Protein AF-A0A0Q5UFN7-F1 (afdb_monomer_lite)

pLDDT: mean 74.53, std 18.3, range [30.44, 95.44]

Foldseek 3Di:
DVPVVVVVVVVVVVVVVVVVVVVVVVVVVVVVVVVPPVPQDALVVDVVPFDWDFAAQELDPFTWTWGDDPNDIWIADRPPSHTFAEDDDAADDDDDPDWAWEAQPLPSSHIWTKDWHWDDDPFWIWIKIFIWGADPVRSYIDGQDMDTQWIWTQDPNDTDTPFHKDKVSVPDHGHYYHQKIWIAGWDAPDDPVPPPSRIDGDGTDWMWGQDPVVRHTDTDDPPPVPDD

Radius of gyration: 24.44 Å; chains: 1; bounding box: 74×70×46 Å

Sequence (228 aa):
MKTLQKIIFILSIISFISCKKESDKKNVIEKERENIKSTKLLFKDYIKSFKPERLNLNADNIPEYIFCDMGHYVFFDGKTKTQIEYEYIVSKAGASGDLKVIDVNCNDNQKEFIVESAAGGTLGNYHNMDIMRYNSKTQKISSIFSCGISSFDWIEDKEKLDFVNYIDILYKSDNECVDTIKIYEGKFIGKIESYSLNIKQKKLIEKYYFNKQTGDFEKMSANSDLVQ

Structure (mmCIF, N/CA/C/O backbone):
data_AF-A0A0Q5UFN7-F1
#
_entry.id   AF-A0A0Q5UFN7-F1
#
loop_
_atom_site.group_PDB
_atom_site.id
_atom_site.type_symbol
_atom_site.label_atom_id
_atom_site.label_alt_id
_atom_site.label_comp_id
_atom_site.label_asym_id
_atom_site.label_entity_id
_atom_site.label_seq_id
_atom_site.pdbx_PDB_ins_code
_atom_site.Cartn_x
_atom_site.Cartn_y
_atom_site.Cartn_z
_atom_site.occupancy
_atom_site.B_iso_or_equiv
_atom_site.auth_seq_id
_atom_site.auth_comp_id
_atom_site.auth_asym_id
_atom_site.auth_atom_id
_atom_site.pdbx_PDB_model_num
ATOM 1 N N . MET A 1 1 ? 57.534 36.689 21.514 1.00 51.06 1 MET A N 1
ATOM 2 C CA . MET A 1 1 ? 56.578 35.685 22.051 1.00 51.06 1 MET A CA 1
ATOM 3 C C . MET A 1 1 ? 55.238 36.245 22.552 1.00 51.06 1 MET A C 1
ATOM 5 O O . MET A 1 1 ? 54.268 35.506 22.504 1.00 51.06 1 MET A O 1
ATOM 9 N N . LYS A 1 2 ? 55.117 37.513 22.989 1.00 56.19 2 LYS A N 1
ATOM 10 C CA . LYS A 1 2 ? 53.877 38.030 23.621 1.00 56.19 2 LYS A CA 1
ATOM 11 C C . LYS A 1 2 ? 52.697 38.315 22.667 1.00 56.19 2 LYS A C 1
ATOM 13 O O . LYS A 1 2 ? 51.556 38.325 23.113 1.00 56.19 2 LYS A O 1
ATOM 18 N N . THR A 1 3 ? 52.945 38.545 21.376 1.00 55.88 3 THR A N 1
ATOM 19 C CA . THR A 1 3 ? 51.902 38.941 20.404 1.00 55.88 3 THR A CA 1
ATOM 20 C C . THR A 1 3 ? 51.160 37.740 19.811 1.00 55.88 3 THR A C 1
ATOM 22 O O . THR A 1 3 ? 49.938 37.759 19.722 1.00 55.88 3 THR A O 1
ATOM 25 N N . LEU A 1 4 ? 51.880 36.657 19.493 1.00 47.50 4 LEU A N 1
ATOM 26 C CA . LEU A 1 4 ? 51.305 35.440 18.907 1.00 47.50 4 LEU A CA 1
ATOM 27 C C . LEU A 1 4 ? 50.387 34.698 19.898 1.00 47.50 4 LEU A C 1
ATOM 29 O O . LEU A 1 4 ? 49.298 34.274 19.529 1.00 47.50 4 LEU A O 1
ATOM 33 N N . GLN A 1 5 ? 50.772 34.629 21.179 1.00 54.19 5 GLN A N 1
ATOM 34 C CA . GLN A 1 5 ? 49.937 34.042 22.239 1.00 54.19 5 GLN A CA 1
ATOM 35 C C . GLN A 1 5 ? 48.626 34.814 22.461 1.00 54.19 5 GLN A C 1
ATOM 37 O O . GLN A 1 5 ? 47.595 34.196 22.705 1.00 54.19 5 GLN A O 1
ATOM 42 N N . LYS A 1 6 ? 48.637 36.149 22.327 1.00 56.75 6 LYS A N 1
ATOM 43 C CA . LYS A 1 6 ? 47.416 36.967 22.430 1.00 56.75 6 LYS A CA 1
ATOM 44 C C . LYS A 1 6 ? 46.459 36.726 21.262 1.00 56.75 6 LYS A C 1
ATOM 46 O O . LYS A 1 6 ? 45.256 36.660 21.483 1.00 56.75 6 LYS A O 1
ATOM 51 N N . ILE A 1 7 ? 46.980 36.552 20.046 1.00 62.47 7 ILE A N 1
ATOM 52 C CA . ILE A 1 7 ? 46.162 36.261 18.857 1.00 62.47 7 ILE A CA 1
ATOM 53 C C . ILE A 1 7 ? 45.514 34.875 18.973 1.00 62.47 7 ILE A C 1
ATOM 55 O O . ILE A 1 7 ? 44.315 34.745 18.742 1.00 62.47 7 ILE A O 1
ATOM 59 N N . ILE A 1 8 ? 46.274 33.863 19.408 1.00 62.72 8 ILE A N 1
ATOM 60 C CA . ILE A 1 8 ? 45.748 32.506 19.629 1.00 62.72 8 ILE A CA 1
ATOM 61 C C . ILE A 1 8 ? 44.647 32.515 20.699 1.00 62.72 8 ILE A C 1
ATOM 63 O O . ILE A 1 8 ? 43.617 31.877 20.509 1.00 62.72 8 ILE A O 1
ATOM 67 N N . PHE A 1 9 ? 44.822 33.283 21.780 1.00 57.44 9 PHE A N 1
ATOM 68 C CA . PHE A 1 9 ? 43.829 33.400 22.852 1.00 57.44 9 PHE A CA 1
ATOM 69 C C . PHE A 1 9 ? 42.532 34.098 22.405 1.00 57.44 9 PHE A C 1
ATOM 71 O O . PHE A 1 9 ? 41.439 33.708 22.806 1.00 57.44 9 PHE A O 1
ATOM 78 N N . ILE A 1 10 ? 42.626 35.112 21.540 1.00 65.19 10 ILE A N 1
ATOM 79 C CA . ILE A 1 10 ? 41.442 35.782 20.979 1.00 65.19 10 ILE A CA 1
ATOM 80 C C . ILE A 1 10 ? 40.699 34.844 20.016 1.00 65.19 10 ILE A C 1
ATOM 82 O O . ILE A 1 10 ? 39.474 34.754 20.074 1.00 65.19 10 ILE A O 1
ATOM 86 N N . LEU A 1 11 ? 41.423 34.100 19.173 1.00 48.62 11 LEU A N 1
ATOM 87 C CA . LEU A 1 11 ? 40.823 33.139 18.243 1.00 48.62 11 LEU A CA 1
ATOM 88 C C . LEU A 1 11 ? 40.129 31.977 18.968 1.00 48.62 11 LEU A C 1
ATOM 90 O O . LEU A 1 11 ? 39.049 31.566 18.546 1.00 48.62 11 LEU A O 1
ATOM 94 N N . SER A 1 12 ? 40.686 31.486 20.079 1.00 50.09 12 SER A N 1
ATOM 95 C CA . SER A 1 12 ? 40.041 30.438 20.877 1.00 50.09 12 SER A CA 1
ATOM 96 C C . SER A 1 12 ? 38.787 30.934 21.602 1.00 50.09 12 SER A C 1
ATOM 98 O O . SER A 1 12 ? 37.808 30.195 21.660 1.00 50.09 12 SER A O 1
ATOM 100 N N . ILE A 1 13 ? 38.748 32.194 22.057 1.00 61.66 13 ILE A N 1
ATOM 101 C CA . ILE A 1 13 ? 37.524 32.811 22.600 1.00 61.66 13 ILE A CA 1
ATOM 102 C C . ILE A 1 13 ? 36.449 32.956 21.515 1.00 61.66 13 ILE A C 1
ATOM 104 O O . ILE A 1 13 ? 35.293 32.612 21.754 1.00 61.66 13 ILE A O 1
ATOM 108 N N . ILE A 1 14 ? 36.811 33.420 20.313 1.00 58.75 14 ILE A N 1
ATOM 109 C CA . ILE A 1 14 ? 35.866 33.547 19.190 1.00 58.75 14 ILE A CA 1
ATOM 110 C C . ILE A 1 14 ? 35.320 32.168 18.789 1.00 58.75 14 ILE A C 1
ATOM 112 O O . ILE A 1 14 ? 34.113 32.020 18.605 1.00 58.75 14 ILE A O 1
ATOM 116 N N . SER A 1 15 ? 36.181 31.147 18.727 1.00 46.56 15 SER A N 1
ATOM 117 C CA . SER A 1 15 ? 35.783 29.760 18.458 1.00 46.56 15 SER A CA 1
ATOM 118 C C . SER A 1 15 ? 34.822 29.217 19.527 1.00 46.56 15 SER A C 1
ATOM 120 O O . SER A 1 15 ? 33.796 28.632 19.181 1.00 46.56 15 SER A O 1
ATOM 122 N N . PHE A 1 16 ? 35.073 29.502 20.811 1.00 47.22 16 PHE A N 1
ATOM 123 C CA . PHE A 1 16 ? 34.181 29.120 21.912 1.00 47.22 16 PHE A CA 1
ATOM 124 C C . PHE A 1 16 ? 32.821 29.832 21.861 1.00 47.22 16 PHE A C 1
ATOM 126 O O . PHE A 1 16 ? 31.788 29.204 22.093 1.00 47.22 16 PHE A O 1
ATOM 133 N N . ILE A 1 17 ? 32.795 31.130 21.536 1.00 53.38 17 ILE A N 1
ATOM 134 C CA . ILE A 1 17 ? 31.548 31.904 21.403 1.00 53.38 17 ILE A CA 1
ATOM 135 C C . ILE A 1 17 ? 30.730 31.407 20.203 1.00 53.38 17 ILE A C 1
ATOM 137 O O . ILE A 1 17 ? 29.508 31.288 20.312 1.00 53.38 17 ILE A O 1
ATOM 141 N N . SER A 1 18 ? 31.384 31.078 19.083 1.00 46.22 18 SER A N 1
ATOM 142 C CA . SER A 1 18 ? 30.721 30.481 17.917 1.00 46.22 18 SER A CA 1
ATOM 143 C C . SER A 1 18 ? 30.170 29.086 18.219 1.00 46.22 18 SER A C 1
ATOM 145 O O . SER A 1 18 ? 29.001 28.848 17.929 1.00 46.22 18 SER A O 1
ATOM 147 N N . CYS A 1 19 ? 30.930 28.212 18.893 1.00 45.84 19 CYS A N 1
ATOM 148 C CA . CYS A 1 19 ? 30.438 26.893 19.313 1.00 45.84 19 CYS A CA 1
ATOM 149 C C . CYS A 1 19 ? 29.247 26.993 20.274 1.00 45.84 19 CYS A C 1
ATOM 151 O O . CYS A 1 19 ? 28.295 26.231 20.143 1.00 45.84 19 CYS A O 1
ATOM 153 N N . LYS A 1 20 ? 29.258 27.950 21.213 1.00 50.84 20 LYS A N 1
ATOM 154 C CA . LYS A 1 20 ? 28.135 28.160 22.139 1.00 50.84 20 LYS A CA 1
ATOM 155 C C . LYS A 1 20 ? 26.884 28.675 21.419 1.00 50.84 20 LYS A C 1
ATOM 157 O O . LYS A 1 20 ? 25.793 28.174 21.655 1.00 50.84 20 LYS A O 1
ATOM 162 N N . LYS A 1 21 ? 27.032 29.614 20.473 1.00 50.72 21 LYS A N 1
ATOM 163 C CA . LYS A 1 21 ? 25.919 30.049 19.606 1.00 50.72 21 LYS A CA 1
ATOM 164 C C . LYS A 1 21 ? 25.357 28.906 18.760 1.00 50.72 21 LYS A C 1
ATOM 166 O O . LYS A 1 21 ? 24.157 28.886 18.499 1.00 50.72 21 LYS A O 1
ATOM 171 N N . GLU A 1 22 ? 26.207 27.984 18.319 1.00 49.59 22 GLU A N 1
ATOM 172 C CA . GLU A 1 22 ? 25.809 26.828 17.519 1.00 49.59 22 GLU A CA 1
ATOM 173 C C . GLU A 1 22 ? 25.115 25.755 18.374 1.00 49.59 22 GLU A C 1
ATOM 175 O O . GLU A 1 22 ? 24.068 25.253 17.968 1.00 49.59 22 GLU A O 1
ATOM 180 N N . SER A 1 23 ? 25.592 25.491 19.599 1.00 47.22 23 SER A N 1
ATOM 181 C CA . SER A 1 23 ? 24.908 24.602 20.551 1.00 47.22 23 SER A CA 1
ATOM 182 C C . SER A 1 23 ? 23.573 25.169 21.028 1.00 47.22 23 SER A C 1
ATOM 184 O O . SER A 1 23 ? 22.597 24.433 21.128 1.00 47.22 23 SER A O 1
ATOM 186 N N . ASP A 1 24 ? 23.500 26.478 21.278 1.00 50.03 24 ASP A N 1
ATOM 187 C CA . ASP A 1 24 ? 22.268 27.143 21.706 1.00 50.03 24 ASP A CA 1
ATOM 188 C C . ASP A 1 24 ? 21.237 27.167 20.567 1.00 50.03 24 ASP A C 1
ATOM 190 O O . ASP A 1 24 ? 20.059 26.906 20.803 1.00 50.03 24 ASP A O 1
ATOM 194 N N . LYS A 1 25 ? 21.669 27.363 19.310 1.00 46.59 25 LYS A N 1
ATOM 195 C CA . LYS A 1 25 ? 20.804 27.175 18.132 1.00 46.59 25 LYS A CA 1
ATOM 196 C C . LYS A 1 25 ? 20.329 25.732 17.990 1.00 46.59 25 LYS A C 1
ATOM 198 O O . LYS A 1 25 ? 19.156 25.524 17.704 1.00 46.59 25 LYS A O 1
ATOM 203 N N . LYS A 1 26 ? 21.202 24.743 18.199 1.00 49.16 26 LYS A N 1
ATOM 204 C CA . LYS A 1 26 ? 20.842 23.321 18.101 1.00 49.16 26 LYS A CA 1
ATOM 205 C C . LYS A 1 26 ? 19.827 22.921 19.178 1.00 49.16 26 LYS A C 1
ATOM 207 O O . LYS A 1 26 ? 18.830 22.294 18.847 1.00 49.16 26 LYS A O 1
ATOM 212 N N . ASN A 1 27 ? 20.003 23.402 20.410 1.00 47.41 27 ASN A N 1
ATOM 213 C CA . ASN A 1 27 ? 19.062 23.206 21.518 1.00 47.41 27 ASN A CA 1
ATOM 214 C C . ASN A 1 27 ? 17.725 23.937 21.315 1.00 47.41 27 ASN A C 1
ATOM 216 O O . ASN A 1 27 ? 16.691 23.434 21.744 1.00 47.41 27 ASN A O 1
ATOM 220 N N . VAL A 1 28 ? 17.718 25.114 20.675 1.00 48.03 28 VAL A N 1
ATOM 221 C CA . VAL A 1 28 ? 16.476 25.818 20.305 1.00 48.03 28 VAL A CA 1
ATOM 222 C C . VAL A 1 28 ? 15.750 25.084 19.181 1.00 48.03 28 VAL A C 1
ATOM 224 O O . VAL A 1 28 ? 14.546 24.909 19.283 1.00 48.03 28 VAL A O 1
ATOM 227 N N . ILE A 1 29 ? 16.462 24.573 18.172 1.00 49.66 29 ILE A N 1
ATOM 228 C CA . ILE A 1 29 ? 15.873 23.774 17.086 1.00 49.66 29 ILE A CA 1
ATOM 229 C C . ILE A 1 29 ? 15.360 22.422 17.609 1.00 49.66 29 ILE A C 1
ATOM 231 O O . ILE A 1 29 ? 14.305 21.966 17.179 1.00 49.66 29 ILE A O 1
ATOM 235 N N . GLU A 1 30 ? 16.056 21.782 18.553 1.00 46.50 30 GLU A N 1
ATOM 236 C CA . GLU A 1 30 ? 15.578 20.560 19.218 1.00 46.50 30 GLU A CA 1
ATOM 237 C C . GLU A 1 30 ? 14.364 20.841 20.116 1.00 46.50 30 GLU A C 1
ATOM 239 O O . GLU A 1 30 ? 13.389 20.099 20.047 1.00 46.50 30 GLU A O 1
ATOM 244 N N . LYS A 1 31 ? 14.338 21.963 20.852 1.00 43.81 31 LYS A N 1
ATOM 245 C CA . LYS A 1 31 ? 13.143 22.406 21.596 1.00 43.81 31 LYS A CA 1
ATOM 246 C C . LYS A 1 31 ? 11.979 22.820 20.700 1.00 43.81 31 LYS A C 1
ATOM 248 O O . LYS A 1 31 ? 10.833 22.582 21.063 1.00 43.81 31 LYS A O 1
ATOM 253 N N . GLU A 1 32 ? 12.232 23.437 19.548 1.00 40.47 32 GLU A N 1
ATOM 254 C CA . GLU A 1 32 ? 11.202 23.749 18.551 1.00 40.47 32 GLU A CA 1
ATOM 255 C C . GLU A 1 32 ? 10.675 22.467 17.897 1.00 40.47 32 GLU A C 1
ATOM 257 O O . GLU A 1 32 ? 9.468 22.346 17.708 1.00 40.47 32 GLU A O 1
ATOM 262 N N . ARG A 1 33 ? 11.527 21.459 17.659 1.00 43.34 33 ARG A N 1
ATOM 263 C CA . ARG A 1 33 ? 11.098 20.117 17.224 1.00 43.34 33 ARG A CA 1
ATOM 264 C C . ARG A 1 33 ? 10.302 19.372 18.300 1.00 43.34 33 ARG A C 1
ATOM 266 O O . ARG A 1 33 ? 9.338 18.699 17.953 1.00 43.34 33 ARG A O 1
ATOM 273 N N . GLU A 1 34 ? 10.629 19.531 19.584 1.00 38.84 34 GLU A N 1
ATOM 274 C CA . GLU A 1 34 ? 9.815 19.009 20.697 1.00 38.84 34 GLU A CA 1
ATOM 275 C C . GLU A 1 34 ? 8.497 19.783 20.900 1.00 38.84 34 GLU A C 1
ATOM 277 O O . GLU A 1 34 ? 7.518 19.205 21.379 1.00 38.84 34 GLU A O 1
ATOM 282 N N . ASN A 1 35 ? 8.441 21.067 20.518 1.00 30.44 35 ASN A N 1
ATOM 283 C CA . ASN A 1 35 ? 7.233 21.902 20.577 1.00 30.44 35 ASN A CA 1
ATOM 284 C C . ASN A 1 35 ? 6.326 21.784 19.344 1.00 30.44 35 ASN A C 1
ATOM 286 O O . ASN A 1 35 ? 5.160 22.160 19.435 1.00 30.44 35 ASN A O 1
ATOM 290 N N . ILE A 1 36 ? 6.769 21.149 18.253 1.00 37.78 36 ILE A N 1
ATOM 291 C CA . ILE A 1 36 ? 5.859 20.522 17.277 1.00 37.78 36 ILE A CA 1
ATOM 292 C C . ILE A 1 36 ? 5.423 19.152 17.834 1.00 37.78 36 ILE A C 1
ATOM 294 O O . ILE A 1 36 ? 5.373 18.135 17.151 1.00 37.78 36 ILE A O 1
ATOM 298 N N . LYS A 1 37 ? 5.047 19.102 19.117 1.00 38.94 37 LYS A N 1
ATOM 299 C CA . LYS A 1 37 ? 4.035 18.148 19.554 1.00 38.94 37 LYS A CA 1
ATOM 300 C C . LYS A 1 37 ? 2.757 18.611 18.884 1.00 38.94 37 LYS A C 1
ATOM 302 O O . LYS A 1 37 ? 2.075 19.491 19.410 1.00 38.94 37 LYS A O 1
ATOM 307 N N . SER A 1 38 ? 2.454 18.044 17.712 1.00 43.19 38 SER A N 1
ATOM 308 C CA . SER A 1 38 ? 1.120 18.141 17.130 1.00 43.19 38 SER A CA 1
ATOM 309 C C . SER A 1 38 ? 0.157 17.857 18.273 1.00 43.19 38 SER A C 1
ATOM 311 O O . SER A 1 38 ? 0.204 16.770 18.860 1.00 43.19 38 SER A O 1
ATOM 313 N N . THR A 1 39 ? -0.633 18.844 18.684 1.00 45.28 39 THR A N 1
ATOM 314 C CA . THR A 1 39 ? -1.685 18.588 19.657 1.00 45.28 39 THR A CA 1
ATOM 315 C C . THR A 1 39 ? -2.538 17.524 18.991 1.00 45.28 39 THR A C 1
ATOM 317 O O . THR A 1 39 ? -3.099 17.786 17.931 1.00 45.28 39 THR A O 1
ATOM 320 N N . LYS A 1 40 ? -2.488 16.290 19.503 1.00 57.38 40 LYS A N 1
ATOM 321 C CA . LYS A 1 40 ? -3.131 15.135 18.878 1.00 57.38 40 LYS A CA 1
ATOM 322 C C . LYS A 1 40 ? -4.632 15.426 18.918 1.00 57.38 40 LYS A C 1
ATOM 324 O O . LYS A 1 40 ? -5.259 15.267 19.964 1.00 57.38 40 LYS A O 1
ATOM 329 N N . LEU A 1 41 ? -5.152 16.019 17.841 1.00 63.81 41 LEU A N 1
ATOM 330 C CA . LEU A 1 41 ? -6.526 16.501 17.754 1.00 63.81 41 LEU A CA 1
ATOM 331 C C . LEU A 1 41 ? -7.457 15.314 17.997 1.00 63.81 41 LEU A C 1
ATOM 333 O O . LEU A 1 41 ? -7.215 14.206 17.514 1.00 63.81 41 LEU A O 1
ATOM 337 N N . LEU A 1 42 ? -8.499 15.522 18.797 1.00 80.62 42 LEU A N 1
ATOM 338 C CA . LEU A 1 42 ? -9.394 14.439 19.185 1.00 80.62 42 LEU A CA 1
ATOM 339 C C . LEU A 1 42 ? -10.359 14.139 18.035 1.00 80.62 42 LEU A C 1
ATOM 341 O O . LEU A 1 42 ? -10.717 15.024 17.261 1.00 80.62 42 LEU A O 1
ATOM 345 N N . PHE A 1 43 ? -10.867 12.907 17.966 1.00 84.88 43 PHE A N 1
ATOM 346 C CA . PHE A 1 43 ? -11.839 12.488 16.946 1.00 84.88 43 PHE A CA 1
ATOM 347 C C . PHE A 1 43 ? -13.026 13.462 16.795 1.00 84.88 43 PHE A C 1
ATOM 349 O O . PHE A 1 43 ? -13.475 13.763 15.690 1.00 84.88 43 PHE A O 1
ATOM 356 N N . LYS A 1 44 ? -13.509 14.007 17.921 1.00 87.12 44 LYS A N 1
ATOM 357 C CA . LYS A 1 44 ? -14.614 14.979 17.967 1.00 87.12 44 LYS A CA 1
ATOM 358 C C . LYS A 1 44 ? -14.321 16.283 17.214 1.00 87.12 44 LYS A C 1
ATOM 360 O O . LYS A 1 44 ? -15.262 16.969 16.829 1.00 87.12 44 LYS A O 1
ATOM 365 N N . ASP A 1 45 ? -13.051 16.651 17.077 1.00 83.38 45 ASP A N 1
ATOM 366 C CA . ASP A 1 45 ? -12.632 17.879 16.407 1.00 83.38 45 ASP A CA 1
ATOM 367 C C . ASP A 1 45 ? -12.597 17.642 14.890 1.00 83.38 45 ASP A C 1
ATOM 369 O O . ASP A 1 45 ? -13.066 18.485 14.129 1.00 83.38 45 ASP A O 1
ATOM 373 N N . TYR A 1 46 ? -12.183 16.444 14.459 1.00 81.38 46 TYR A N 1
ATOM 374 C CA . TYR A 1 46 ? -12.224 16.034 13.053 1.00 81.38 46 TYR A CA 1
ATOM 375 C C . TYR A 1 46 ? -13.648 15.919 12.509 1.00 81.38 46 TYR A C 1
ATOM 377 O O . TYR A 1 46 ? -13.952 16.513 11.482 1.00 81.38 46 TYR A O 1
ATOM 385 N N . ILE A 1 47 ? -14.555 15.224 13.205 1.00 85.06 47 ILE A N 1
ATOM 386 C CA . ILE A 1 47 ? -15.920 14.993 12.689 1.00 85.06 47 ILE A CA 1
ATOM 387 C C . ILE A 1 47 ? -16.767 16.274 12.575 1.00 85.06 47 ILE A C 1
ATOM 389 O O . ILE A 1 47 ? -17.774 16.292 11.873 1.00 85.06 47 ILE A O 1
ATOM 393 N N . LYS A 1 48 ? -16.382 17.35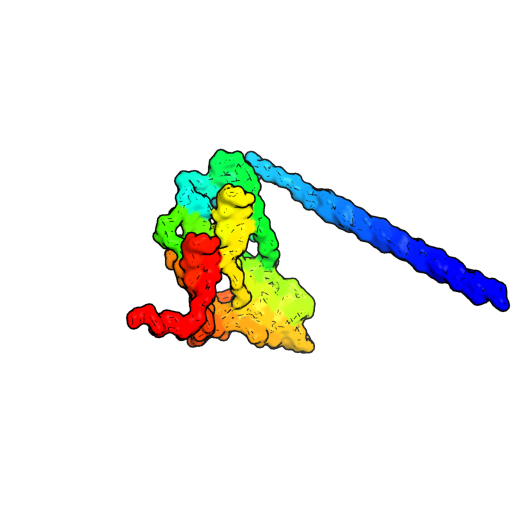1 13.273 1.00 83.06 48 LYS A N 1
ATOM 394 C CA . LYS A 1 48 ? -17.027 18.668 13.144 1.00 83.06 48 LYS A CA 1
ATOM 395 C C . LYS A 1 48 ? -16.615 19.397 11.870 1.00 83.06 48 LYS A C 1
ATOM 397 O O . LYS A 1 48 ? -17.414 20.156 11.332 1.00 83.06 48 LYS A O 1
ATOM 402 N N . SER A 1 49 ? -15.376 19.191 11.440 1.00 79.38 49 SER A N 1
ATOM 403 C CA . SER A 1 49 ? -14.749 19.941 10.351 1.00 79.38 49 SER A CA 1
ATOM 404 C C . SER A 1 49 ? -14.721 19.156 9.040 1.00 79.38 49 SER A C 1
ATOM 406 O O . SER A 1 49 ? -14.680 19.755 7.971 1.00 79.38 49 SER A O 1
ATOM 408 N N . PHE A 1 50 ? -14.779 17.825 9.112 1.00 78.12 50 PHE A N 1
ATOM 409 C CA . PHE A 1 50 ? -14.577 16.930 7.981 1.00 78.12 50 PHE A CA 1
ATOM 410 C C . PHE A 1 50 ? -15.586 15.782 7.991 1.00 78.12 50 PHE A C 1
ATOM 412 O O . PHE A 1 50 ? -15.968 15.261 9.043 1.00 78.12 50 PHE A O 1
ATOM 419 N N . LYS A 1 51 ? -15.983 15.341 6.795 1.00 81.88 51 LYS A N 1
ATOM 420 C CA . LYS A 1 51 ? -16.769 14.119 6.618 1.00 81.88 51 LYS A CA 1
ATOM 421 C C . LYS A 1 51 ? -15.804 12.930 6.512 1.00 81.88 51 LYS A C 1
ATOM 423 O O . LYS A 1 51 ? -15.013 12.918 5.574 1.00 81.88 51 LYS A O 1
ATOM 428 N N . PRO A 1 52 ? -15.859 11.948 7.427 1.00 85.19 52 PRO A N 1
ATOM 429 C CA . PRO A 1 52 ? -14.995 10.783 7.332 1.00 85.19 52 PRO A CA 1
ATOM 430 C C . PRO A 1 52 ? -15.475 9.806 6.260 1.00 85.19 52 PRO A C 1
ATOM 432 O O . PRO A 1 52 ? -16.682 9.613 6.072 1.00 85.19 52 PRO A O 1
ATOM 435 N N . GLU A 1 53 ? -14.521 9.118 5.650 1.00 87.38 53 GLU A N 1
ATOM 436 C CA . GLU A 1 53 ? -14.747 7.833 5.000 1.00 87.38 53 GLU A CA 1
ATOM 437 C C . GLU A 1 53 ? -14.708 6.709 6.047 1.00 87.38 53 GLU A C 1
ATOM 439 O O . GLU A 1 53 ? -14.087 6.842 7.108 1.00 87.38 53 GLU A O 1
ATOM 444 N N . ARG A 1 54 ? -15.424 5.612 5.774 1.00 88.50 54 ARG A N 1
ATOM 445 C CA . ARG A 1 54 ? -15.434 4.421 6.625 1.00 88.50 54 ARG A CA 1
ATOM 446 C C . ARG A 1 54 ? -14.954 3.218 5.837 1.00 88.50 54 ARG A C 1
ATOM 448 O O . ARG A 1 54 ? -15.624 2.816 4.890 1.00 88.50 54 ARG A O 1
ATOM 455 N N . LEU A 1 55 ? -13.857 2.624 6.285 1.00 88.75 55 LEU A N 1
ATOM 456 C CA . LEU A 1 55 ? -13.228 1.481 5.636 1.00 88.75 55 LEU A CA 1
ATOM 457 C C . LEU A 1 55 ? -12.841 0.437 6.679 1.00 88.75 55 LEU A C 1
ATOM 459 O O . LEU A 1 55 ? -12.441 0.791 7.783 1.00 88.75 55 LEU A O 1
ATOM 463 N N . ASN A 1 56 ? -12.979 -0.841 6.341 1.00 91.19 56 ASN A N 1
ATOM 464 C CA . ASN A 1 56 ? -12.590 -1.922 7.235 1.00 91.19 56 ASN A CA 1
ATOM 465 C C . ASN A 1 56 ? -11.097 -2.226 7.099 1.00 91.19 56 ASN A C 1
ATOM 467 O O . ASN A 1 56 ? -10.698 -3.014 6.247 1.00 91.19 56 ASN A O 1
ATOM 471 N N . LEU A 1 57 ? -10.275 -1.596 7.932 1.00 91.19 57 LEU A N 1
ATOM 472 C CA . LEU A 1 57 ? -8.832 -1.794 7.924 1.00 91.19 57 LEU A CA 1
ATOM 473 C C . LEU A 1 57 ? -8.394 -2.951 8.824 1.00 91.19 57 LEU A C 1
ATOM 475 O O . LEU A 1 57 ? -7.217 -3.286 8.798 1.00 91.19 57 LEU A O 1
ATOM 479 N N . ASN A 1 58 ? -9.278 -3.555 9.626 1.00 88.38 58 ASN A N 1
ATOM 480 C CA . ASN A 1 58 ? -8.892 -4.499 10.683 1.00 88.38 58 ASN A CA 1
ATOM 481 C C . ASN A 1 58 ? -9.530 -5.899 10.588 1.00 88.38 58 ASN A C 1
ATOM 483 O O . ASN A 1 58 ? -9.562 -6.617 11.587 1.00 88.38 58 ASN A O 1
ATOM 487 N N . ALA A 1 59 ? -10.078 -6.297 9.435 1.00 85.25 59 ALA A N 1
ATOM 488 C CA . ALA A 1 59 ? -10.792 -7.576 9.247 1.00 85.25 59 ALA A CA 1
ATOM 489 C C . ALA A 1 59 ? -12.048 -7.779 10.123 1.00 85.25 59 ALA A C 1
ATOM 491 O O . ALA A 1 59 ? -12.789 -8.747 9.930 1.00 85.25 59 ALA A O 1
ATOM 492 N N . ASP A 1 60 ? -12.308 -6.903 11.093 1.00 86.12 60 ASP A N 1
ATOM 493 C CA . ASP A 1 60 ? -13.432 -7.014 12.010 1.00 86.12 60 ASP A CA 1
ATOM 494 C C . ASP A 1 60 ? -14.716 -6.436 11.390 1.00 86.12 60 ASP A C 1
ATOM 496 O O . ASP A 1 60 ? -14.795 -6.194 10.191 1.00 86.12 60 ASP A O 1
ATOM 500 N N . ASN A 1 61 ? -15.789 -6.295 12.166 1.00 84.69 61 ASN A N 1
ATOM 501 C CA . ASN A 1 61 ? -17.067 -5.788 11.646 1.00 84.69 61 ASN A CA 1
ATOM 502 C C . ASN A 1 61 ? -17.256 -4.278 11.886 1.00 84.69 61 ASN A C 1
ATOM 504 O O . ASN A 1 61 ? -18.358 -3.755 11.701 1.00 84.69 61 ASN A O 1
ATOM 508 N N . ILE A 1 62 ? -16.227 -3.576 12.364 1.00 89.50 62 ILE A N 1
ATOM 509 C CA . ILE A 1 62 ? -16.281 -2.184 12.801 1.00 89.50 62 ILE A CA 1
ATOM 510 C C . ILE A 1 62 ? -15.284 -1.373 11.965 1.00 89.50 62 ILE A C 1
ATOM 512 O O . ILE A 1 62 ? -14.119 -1.286 12.320 1.00 89.50 62 ILE A O 1
ATOM 516 N N . PRO A 1 63 ? -15.733 -0.688 10.902 1.00 90.00 63 PRO A N 1
ATOM 517 C CA . PRO A 1 63 ? -14.810 0.059 10.061 1.00 90.00 63 PRO A CA 1
ATOM 518 C C . PRO A 1 63 ? -14.224 1.275 10.789 1.00 90.00 63 PRO A C 1
ATOM 520 O O . PRO A 1 63 ? -14.929 1.979 11.533 1.00 90.00 63 PRO A O 1
ATOM 523 N N . GLU A 1 64 ? -12.956 1.538 10.494 1.00 92.88 64 GLU A N 1
ATOM 524 C CA . GLU A 1 64 ? -12.181 2.708 10.887 1.00 92.88 64 GLU A CA 1
ATOM 525 C C . GLU A 1 64 ? -12.715 3.987 10.238 1.00 92.88 64 GLU A C 1
ATOM 527 O O . GLU A 1 64 ? -13.427 3.966 9.233 1.00 92.88 64 GLU A O 1
ATOM 532 N N . TYR A 1 65 ? -12.355 5.125 10.834 1.00 87.94 65 TYR A N 1
ATOM 533 C CA . TYR A 1 65 ? -12.639 6.447 10.286 1.00 87.94 65 TYR A CA 1
ATOM 534 C C . TYR A 1 65 ? -11.384 7.012 9.646 1.00 87.94 65 TYR A C 1
ATOM 536 O O . TYR A 1 65 ? -10.350 7.133 10.309 1.00 87.94 65 TYR A O 1
ATOM 544 N N . ILE A 1 66 ? -11.513 7.407 8.387 1.00 87.88 66 ILE A N 1
ATOM 545 C CA . ILE A 1 66 ? -10.442 8.009 7.604 1.00 87.88 66 ILE A CA 1
ATOM 546 C C . ILE A 1 66 ? -10.835 9.450 7.305 1.00 87.88 66 ILE A C 1
ATOM 548 O O . ILE A 1 66 ? -11.921 9.723 6.792 1.00 87.88 66 ILE A O 1
ATOM 552 N N . PHE A 1 67 ? -9.952 10.378 7.647 1.00 83.88 67 PHE A N 1
ATOM 553 C CA . PHE A 1 67 ? -10.078 11.789 7.309 1.00 83.88 67 PHE A CA 1
ATOM 554 C C . PHE A 1 67 ? -8.950 12.163 6.358 1.00 83.88 67 PHE A C 1
ATOM 556 O O . PHE A 1 67 ? -7.798 11.843 6.636 1.00 83.88 67 PHE A O 1
ATOM 563 N N . CYS A 1 68 ? -9.281 12.847 5.266 1.00 75.94 68 CYS A N 1
ATOM 564 C CA . CYS A 1 68 ? -8.308 13.424 4.347 1.00 75.94 68 CYS A CA 1
ATOM 565 C C . CYS A 1 68 ? -8.358 14.948 4.473 1.00 75.94 68 CYS A C 1
ATOM 567 O O . CYS A 1 68 ? -9.424 15.545 4.315 1.00 75.94 68 CYS A O 1
ATOM 569 N N . ASP A 1 69 ? -7.216 15.564 4.762 1.00 68.31 69 ASP A N 1
ATOM 570 C CA . ASP A 1 69 ? -7.048 17.015 4.755 1.00 68.31 69 ASP A CA 1
ATOM 571 C C . ASP A 1 69 ? -5.814 17.380 3.927 1.00 68.31 69 ASP A C 1
ATOM 573 O O . ASP A 1 69 ? -4.698 16.964 4.235 1.00 68.31 69 ASP A O 1
ATOM 577 N N . MET A 1 70 ? -6.017 18.112 2.829 1.00 64.50 70 MET A N 1
ATOM 578 C CA . MET A 1 70 ? -4.956 18.539 1.902 1.00 64.50 70 MET A CA 1
ATOM 579 C C . MET A 1 70 ? -4.013 17.406 1.429 1.00 64.50 70 MET A C 1
ATOM 581 O O . MET A 1 70 ? -2.827 17.636 1.206 1.00 64.50 70 MET A O 1
ATOM 585 N N . GLY A 1 71 ? -4.531 16.182 1.259 1.00 61.97 71 GLY A N 1
ATOM 586 C CA . GLY A 1 71 ? -3.740 15.010 0.848 1.00 61.97 71 GLY A CA 1
ATOM 587 C C . GLY A 1 71 ? -3.022 14.287 1.994 1.00 61.97 71 GLY A C 1
ATOM 588 O O . GLY A 1 71 ? -2.255 13.357 1.747 1.00 61.97 71 GLY A O 1
ATOM 589 N N . HIS A 1 72 ? -3.279 14.685 3.242 1.00 72.31 72 HIS A N 1
ATOM 590 C CA . HIS A 1 72 ? -2.827 13.991 4.441 1.00 72.31 72 HIS A CA 1
ATOM 591 C C . HIS A 1 72 ? -3.967 13.184 5.057 1.00 72.31 72 HIS A C 1
ATOM 593 O O . HIS A 1 72 ? -5.048 13.713 5.316 1.00 72.31 72 HIS A O 1
ATOM 599 N N . TYR A 1 73 ? -3.700 11.908 5.334 1.00 79.06 73 TYR A N 1
ATOM 600 C CA . TYR A 1 73 ? -4.671 11.009 5.943 1.00 79.06 73 TYR A CA 1
ATOM 601 C C . TYR A 1 73 ? -4.478 10.901 7.454 1.00 79.06 73 TYR A C 1
ATOM 603 O O . TYR A 1 73 ? -3.360 10.752 7.954 1.00 79.06 73 TYR A O 1
ATOM 611 N N . VAL A 1 74 ? -5.591 10.941 8.182 1.00 84.75 74 VAL A N 1
ATOM 612 C CA . VAL A 1 74 ? -5.653 10.711 9.625 1.00 84.75 74 VAL A CA 1
ATOM 613 C C . VAL A 1 74 ? -6.658 9.605 9.903 1.00 84.75 74 VAL A C 1
ATOM 615 O O . VAL A 1 74 ? -7.802 9.654 9.452 1.00 84.75 74 VAL A O 1
ATOM 618 N N . PHE A 1 75 ? -6.222 8.618 10.680 1.00 88.62 75 PHE A N 1
ATOM 619 C CA . PHE A 1 75 ? -6.956 7.382 10.920 1.00 88.62 75 PHE A CA 1
ATOM 620 C C . PHE A 1 75 ? -7.385 7.288 12.381 1.00 88.62 75 PHE A C 1
ATOM 622 O O . PHE A 1 75 ? -6.601 7.570 13.291 1.00 88.62 75 PHE A O 1
ATOM 629 N N . PHE A 1 76 ? -8.621 6.861 12.617 1.00 90.88 76 PHE A N 1
ATOM 630 C CA . PHE A 1 76 ? -9.143 6.587 13.952 1.00 90.88 76 PHE A CA 1
ATOM 631 C C . PHE A 1 76 ? -9.782 5.206 14.008 1.00 90.88 76 PHE A C 1
ATOM 633 O O . PHE A 1 76 ? -10.582 4.846 13.144 1.00 90.88 76 PHE A O 1
ATOM 640 N N . ASP A 1 77 ? -9.475 4.481 15.080 1.00 90.31 77 ASP A N 1
ATOM 641 C CA . ASP A 1 77 ? -10.054 3.175 15.376 1.00 90.31 77 ASP A CA 1
ATOM 642 C C . ASP A 1 77 ? -11.583 3.273 15.458 1.00 90.31 77 ASP A C 1
ATOM 644 O O . ASP A 1 77 ? -12.147 4.157 16.123 1.00 90.31 77 ASP A O 1
ATOM 648 N N . GLY A 1 78 ? -12.265 2.368 14.754 1.00 88.88 78 GLY A N 1
ATOM 649 C CA . GLY A 1 78 ? -13.715 2.387 14.623 1.00 88.88 78 GLY A CA 1
ATOM 650 C C . GLY A 1 78 ? -14.452 2.194 15.952 1.00 88.88 78 GLY A C 1
ATOM 651 O O . GLY A 1 78 ? -15.540 2.755 16.145 1.00 88.88 78 GLY A O 1
ATOM 652 N N . LYS A 1 79 ? -13.858 1.457 16.893 1.00 89.19 79 LYS A N 1
ATOM 653 C CA . LYS A 1 79 ? -14.438 1.079 18.185 1.00 89.19 79 LYS A CA 1
ATOM 654 C C . LYS A 1 79 ? -14.080 2.069 19.290 1.00 89.19 79 LYS A C 1
ATOM 656 O O . LYS A 1 79 ? -14.968 2.526 20.007 1.00 89.19 79 LYS A O 1
ATOM 661 N N . THR A 1 80 ? -12.803 2.400 19.441 1.00 89.81 80 THR A N 1
ATOM 662 C CA . THR A 1 80 ? -12.280 3.214 20.550 1.00 89.81 80 THR A CA 1
ATOM 663 C C . THR A 1 80 ? -12.235 4.704 20.224 1.00 89.81 80 THR A C 1
ATOM 665 O O . THR A 1 80 ? -12.144 5.522 21.140 1.00 89.81 80 THR A O 1
ATOM 668 N N . LYS A 1 81 ? -12.300 5.073 18.935 1.00 89.88 81 LYS A N 1
ATOM 669 C CA . LYS A 1 81 ? -12.107 6.449 18.440 1.00 89.88 81 LYS A CA 1
ATOM 670 C C . LYS A 1 81 ? -10.743 7.034 18.808 1.00 89.88 81 LYS A C 1
ATOM 672 O O . LYS A 1 81 ? -10.585 8.255 18.869 1.00 89.88 81 LYS A O 1
ATOM 677 N N . THR A 1 82 ? -9.756 6.185 19.076 1.00 89.50 82 THR A N 1
ATOM 678 C CA . THR A 1 82 ? -8.376 6.620 19.289 1.00 89.50 82 THR A CA 1
ATOM 679 C C . THR A 1 82 ? -7.677 6.775 17.951 1.00 89.50 82 THR A C 1
ATOM 681 O O . THR A 1 82 ? -7.865 5.952 17.056 1.00 89.50 82 THR A O 1
ATOM 684 N N . GLN A 1 83 ? -6.861 7.819 17.811 1.00 88.44 83 GLN A N 1
ATOM 685 C CA . GLN A 1 83 ? -6.075 8.009 16.597 1.00 88.44 83 GLN A CA 1
ATOM 686 C C . GLN A 1 83 ? -5.053 6.877 16.454 1.00 88.44 83 GLN A C 1
ATOM 688 O O . GLN A 1 83 ? -4.239 6.664 17.361 1.00 88.44 83 GLN A O 1
ATOM 693 N N . ILE A 1 84 ? -5.092 6.222 15.301 1.00 89.06 84 ILE A N 1
ATOM 694 C CA . ILE A 1 84 ? -4.165 5.178 14.877 1.00 89.06 84 ILE A CA 1
ATOM 695 C C . ILE A 1 84 ? -2.848 5.837 14.456 1.00 89.06 84 ILE A C 1
ATOM 697 O O . ILE A 1 84 ? -2.837 6.897 13.823 1.00 89.06 84 ILE A O 1
ATOM 701 N N . GLU A 1 85 ? -1.726 5.241 14.852 1.00 87.00 85 GLU A N 1
ATOM 702 C CA . GLU A 1 85 ? -0.410 5.692 14.405 1.00 87.00 85 GLU A CA 1
ATOM 703 C C . GLU A 1 85 ? -0.220 5.301 12.936 1.00 87.00 85 GLU A C 1
ATOM 705 O O . GLU A 1 85 ? -0.403 4.144 12.569 1.00 87.00 85 GLU A O 1
ATOM 710 N N . TYR A 1 86 ? 0.130 6.273 12.100 1.00 81.69 86 TYR A N 1
ATOM 711 C CA . TYR A 1 86 ? 0.368 6.082 10.675 1.00 81.69 86 TYR A CA 1
ATOM 712 C C . TYR A 1 86 ? 1.819 6.434 10.377 1.00 81.69 86 TYR A C 1
ATOM 714 O O . TYR A 1 86 ? 2.258 7.546 10.687 1.00 81.69 86 TYR A O 1
ATOM 722 N N . GLU A 1 87 ? 2.562 5.482 9.818 1.00 73.25 87 GLU A N 1
ATOM 723 C CA . GLU A 1 87 ? 3.917 5.738 9.351 1.00 73.25 87 GLU A CA 1
ATOM 724 C C . GLU A 1 87 ? 3.871 6.786 8.235 1.00 73.25 87 GLU A C 1
ATOM 726 O O . GLU A 1 87 ? 3.286 6.579 7.172 1.00 73.25 87 GLU A O 1
ATOM 731 N N . TYR A 1 88 ? 4.432 7.963 8.518 1.00 63.84 88 TYR A N 1
ATOM 732 C CA . TYR A 1 88 ? 4.378 9.086 7.596 1.00 63.84 88 TYR A CA 1
ATOM 733 C C . TYR A 1 88 ? 5.315 8.840 6.415 1.00 63.84 88 TYR A C 1
ATOM 735 O O . TYR A 1 88 ? 6.528 9.035 6.515 1.00 63.84 88 TYR A O 1
ATOM 743 N N . ILE A 1 89 ? 4.736 8.471 5.278 1.00 60.34 89 ILE A N 1
ATOM 744 C CA . ILE A 1 89 ? 5.432 8.447 3.995 1.00 60.34 89 ILE A CA 1
ATOM 745 C C . ILE A 1 89 ? 5.231 9.822 3.361 1.00 60.34 89 ILE A C 1
ATOM 747 O O . ILE A 1 89 ? 4.099 10.275 3.187 1.00 60.34 89 ILE A O 1
ATOM 751 N N . VAL A 1 90 ? 6.329 10.530 3.086 1.00 50.59 90 VAL A N 1
ATOM 752 C CA . VAL A 1 90 ? 6.309 11.892 2.535 1.00 50.59 90 VAL A CA 1
ATOM 753 C C . VAL A 1 90 ? 5.644 11.863 1.155 1.00 50.59 90 VAL A C 1
ATOM 755 O O . VAL A 1 90 ? 6.312 11.664 0.146 1.00 50.59 90 VAL A O 1
ATOM 758 N N . SER A 1 91 ? 4.333 12.089 1.086 1.00 47.72 91 SER A N 1
ATOM 759 C CA . SER A 1 91 ? 3.683 12.469 -0.164 1.00 47.72 91 SER A CA 1
ATOM 760 C C . SER A 1 91 ? 3.916 13.972 -0.346 1.00 47.72 91 SER A C 1
ATOM 762 O O . SER A 1 91 ? 3.554 14.798 0.496 1.00 47.72 91 SER A O 1
ATOM 764 N N . LYS A 1 92 ? 4.624 14.360 -1.408 1.00 42.38 92 LYS A N 1
ATOM 765 C CA . LYS A 1 92 ? 4.642 15.748 -1.867 1.00 42.38 92 LYS A CA 1
ATOM 766 C C . LYS A 1 92 ? 4.002 15.803 -3.242 1.00 42.38 92 LYS A C 1
ATOM 768 O O . LYS A 1 92 ? 4.550 15.272 -4.194 1.00 42.38 92 LYS A O 1
ATOM 773 N N . ALA A 1 93 ? 2.879 16.516 -3.286 1.00 33.50 93 ALA A N 1
ATOM 774 C CA . ALA A 1 93 ? 2.216 17.065 -4.464 1.00 33.50 93 ALA A CA 1
ATOM 775 C C . ALA A 1 93 ? 1.808 16.050 -5.550 1.00 33.50 93 ALA A C 1
ATOM 777 O O . ALA A 1 93 ? 2.621 15.604 -6.351 1.00 33.50 93 ALA A O 1
ATOM 778 N N . GLY A 1 94 ? 0.499 15.784 -5.633 1.00 35.06 94 GLY A N 1
ATOM 779 C CA . GLY A 1 94 ? -0.116 15.141 -6.800 1.00 35.06 94 GLY A CA 1
ATOM 780 C C . GLY A 1 94 ? -0.987 13.918 -6.522 1.00 35.06 94 GLY A C 1
ATOM 781 O O . GLY A 1 94 ? -1.411 13.287 -7.484 1.00 35.06 94 GLY A O 1
ATOM 782 N N . ALA A 1 95 ? -1.264 13.580 -5.256 1.00 39.34 95 ALA A N 1
ATOM 783 C CA . ALA A 1 95 ? -2.181 12.492 -4.925 1.00 39.34 95 ALA A CA 1
ATOM 784 C C . ALA A 1 95 ? -3.536 12.721 -5.618 1.00 39.34 95 ALA A C 1
ATOM 786 O O . ALA A 1 95 ? -4.127 13.799 -5.492 1.00 39.34 95 ALA A O 1
ATOM 787 N N . SER A 1 96 ? -4.011 11.722 -6.368 1.00 41.94 96 SER A N 1
ATOM 788 C CA . SER A 1 96 ? -5.406 11.677 -6.802 1.00 41.94 96 SER A CA 1
ATOM 789 C C . SER A 1 96 ? -6.300 11.889 -5.581 1.00 41.94 96 SER A C 1
ATOM 791 O O . SER A 1 96 ? -5.977 11.400 -4.502 1.00 41.94 96 SER A O 1
ATOM 793 N N . GLY A 1 97 ? -7.389 12.642 -5.740 1.00 53.44 97 GLY A N 1
ATOM 794 C CA . GLY A 1 97 ? -8.226 13.100 -4.624 1.00 53.44 97 GLY A CA 1
ATOM 795 C C . GLY A 1 97 ? -8.792 11.998 -3.718 1.00 53.44 97 GLY A C 1
ATOM 796 O O . GLY A 1 97 ? -9.186 12.316 -2.600 1.00 53.44 97 GLY A O 1
ATOM 797 N N . ASP A 1 98 ? -8.764 10.739 -4.164 1.00 66.31 98 ASP A N 1
ATOM 798 C CA . ASP A 1 98 ? -9.325 9.587 -3.465 1.00 66.31 98 ASP A CA 1
ATOM 799 C C . ASP A 1 98 ? -8.247 8.537 -3.134 1.00 66.31 98 ASP A C 1
ATOM 801 O O . ASP A 1 98 ? -7.301 8.312 -3.900 1.00 66.31 98 ASP A O 1
ATOM 805 N N . LEU A 1 99 ? -8.402 7.900 -1.970 1.00 77.62 99 LEU A N 1
ATOM 806 C CA . LEU A 1 99 ? -7.561 6.805 -1.495 1.00 77.62 99 LEU A CA 1
ATOM 807 C C . LEU A 1 99 ? -7.848 5.547 -2.325 1.00 77.62 99 LEU A C 1
ATOM 809 O O . LEU A 1 99 ? -8.977 5.066 -2.342 1.00 77.62 99 LEU A O 1
ATOM 813 N N . LYS A 1 100 ? -6.830 4.980 -2.977 1.00 84.75 100 LYS A N 1
ATOM 814 C CA . LYS A 1 100 ? -6.974 3.701 -3.687 1.00 84.75 100 LYS A CA 1
ATOM 815 C C . LYS A 1 100 ? -6.993 2.558 -2.680 1.00 84.75 100 LYS A C 1
ATOM 817 O O . LYS A 1 100 ? -6.002 2.335 -1.981 1.00 84.75 100 LYS A O 1
ATOM 822 N N . VAL A 1 101 ? -8.103 1.834 -2.628 1.00 88.62 101 VAL A N 1
ATOM 823 C CA . VAL A 1 101 ? -8.346 0.748 -1.670 1.00 88.62 101 VAL A CA 1
ATOM 824 C C . VAL A 1 101 ? -8.287 -0.594 -2.382 1.00 88.62 101 VAL A C 1
ATOM 826 O O . VAL A 1 101 ? -8.885 -0.764 -3.442 1.00 88.62 101 VAL A O 1
ATOM 829 N N . ILE A 1 102 ? -7.609 -1.568 -1.782 1.00 91.19 102 ILE A N 1
ATOM 830 C CA . ILE A 1 102 ? -7.443 -2.917 -2.331 1.00 91.19 102 ILE A CA 1
ATOM 831 C C . ILE A 1 102 ? -7.692 -3.983 -1.258 1.00 91.19 102 ILE A C 1
ATOM 833 O O . ILE A 1 102 ? -7.819 -3.682 -0.072 1.00 91.19 102 ILE A O 1
ATOM 837 N N . ASP A 1 103 ? -7.788 -5.235 -1.693 1.00 92.56 103 ASP A N 1
ATOM 838 C CA . ASP A 1 103 ? -7.880 -6.411 -0.824 1.00 92.56 103 ASP A CA 1
ATOM 839 C C . ASP A 1 103 ? -6.716 -7.347 -1.148 1.00 92.56 103 ASP A C 1
ATOM 841 O O . ASP A 1 103 ? -6.653 -7.866 -2.261 1.00 92.56 103 ASP A O 1
ATOM 845 N N . VAL A 1 104 ? -5.765 -7.543 -0.235 1.00 92.44 104 VAL A N 1
ATOM 846 C CA . VAL A 1 104 ? -4.562 -8.342 -0.558 1.00 92.44 104 VAL A CA 1
ATOM 847 C C . VAL A 1 104 ? -4.693 -9.833 -0.233 1.00 92.44 104 VAL A C 1
ATOM 849 O O . VAL A 1 104 ? -3.971 -10.653 -0.796 1.00 92.44 104 VAL A O 1
ATOM 852 N N . ASN A 1 105 ? -5.606 -10.225 0.661 1.00 90.25 105 ASN A N 1
ATOM 853 C CA . ASN A 1 105 ? -5.743 -11.616 1.131 1.00 90.25 105 ASN A CA 1
ATOM 854 C C . ASN A 1 105 ? -6.994 -12.327 0.563 1.00 90.25 105 ASN A C 1
ATOM 856 O O . ASN A 1 105 ? -7.241 -13.509 0.839 1.00 90.25 105 ASN A O 1
ATOM 860 N N . CYS A 1 106 ? -7.799 -11.624 -0.234 1.00 85.56 106 CYS A N 1
ATOM 861 C CA . CYS A 1 106 ? -9.048 -12.049 -0.883 1.00 85.56 106 CYS A CA 1
ATOM 862 C C . CYS A 1 106 ? -10.134 -12.610 0.045 1.00 85.56 106 CYS A C 1
ATOM 864 O O . CYS A 1 106 ? -11.177 -13.029 -0.451 1.00 85.56 106 CYS A O 1
ATOM 866 N N . ASN A 1 107 ? -9.884 -12.741 1.351 1.00 83.38 107 ASN A N 1
ATOM 867 C CA . ASN A 1 107 ? -10.684 -13.582 2.247 1.00 83.38 107 ASN A CA 1
ATOM 868 C C . ASN A 1 107 ? -10.585 -13.200 3.731 1.00 83.38 107 ASN A C 1
ATOM 870 O O . ASN A 1 107 ? -11.217 -13.863 4.550 1.00 83.38 107 ASN A O 1
ATOM 874 N N . ASP A 1 108 ? -9.785 -12.200 4.113 1.00 87.69 108 ASP A N 1
ATOM 875 C CA . ASP A 1 108 ? -9.687 -11.784 5.519 1.00 87.69 108 ASP A CA 1
ATOM 876 C C . ASP A 1 108 ? -10.583 -10.588 5.851 1.00 87.69 108 ASP A C 1
ATOM 878 O O . ASP A 1 108 ? -10.605 -10.179 7.002 1.00 87.69 108 ASP A O 1
ATOM 882 N N . ASN A 1 109 ? -11.364 -10.064 4.892 1.00 87.44 109 ASN A N 1
ATOM 883 C CA . ASN A 1 109 ? -12.237 -8.891 5.068 1.00 87.44 109 ASN A CA 1
ATOM 884 C C . ASN A 1 109 ? -11.473 -7.615 5.485 1.00 87.44 109 ASN A C 1
ATOM 886 O O . ASN A 1 109 ? -12.091 -6.591 5.779 1.00 87.44 109 ASN A O 1
ATOM 890 N N . GLN A 1 110 ? -10.139 -7.667 5.504 1.00 92.50 110 GLN A N 1
ATOM 891 C CA . GLN A 1 110 ? -9.276 -6.526 5.728 1.00 92.50 110 GLN A CA 1
ATOM 892 C C . GLN A 1 110 ? -9.072 -5.799 4.406 1.00 92.50 110 GLN A C 1
ATOM 894 O O . GLN A 1 110 ? -8.969 -6.416 3.348 1.00 92.50 110 GLN A O 1
ATOM 899 N N . LYS A 1 111 ? -9.044 -4.472 4.469 1.00 92.44 111 LYS A N 1
ATOM 900 C CA . LYS A 1 111 ? -8.685 -3.627 3.340 1.00 92.44 111 LYS A CA 1
ATOM 901 C C . LYS A 1 111 ? -7.344 -2.966 3.592 1.00 92.44 111 LYS A C 1
ATOM 903 O O . LYS A 1 111 ? -7.049 -2.508 4.698 1.00 92.44 111 LYS A O 1
ATOM 908 N N . GLU A 1 112 ? -6.565 -2.900 2.530 1.00 93.38 112 GLU A N 1
ATOM 909 C CA . GLU A 1 112 ? -5.319 -2.163 2.437 1.00 93.38 112 GLU A CA 1
ATOM 910 C C . GLU A 1 112 ? -5.515 -0.971 1.508 1.00 93.38 112 GLU A C 1
ATOM 912 O O . GLU A 1 112 ? -6.512 -0.859 0.788 1.00 93.38 112 GLU A O 1
ATOM 917 N N . PHE A 1 113 ? -4.551 -0.062 1.514 1.00 89.81 113 PHE A N 1
ATOM 918 C CA . PHE A 1 113 ? -4.587 1.083 0.622 1.00 89.81 113 PHE A CA 1
ATOM 919 C C . PHE A 1 113 ? -3.217 1.399 0.053 1.00 89.81 113 PHE A C 1
ATOM 921 O O . PHE A 1 113 ? -2.184 1.117 0.661 1.00 89.81 113 PHE A O 1
ATOM 928 N N . ILE A 1 114 ? -3.232 1.986 -1.137 1.00 87.75 114 ILE A N 1
ATOM 929 C CA . ILE A 1 114 ? -2.030 2.333 -1.881 1.00 87.75 114 ILE A CA 1
ATOM 930 C C . ILE A 1 114 ? -1.690 3.790 -1.606 1.00 87.75 114 ILE A C 1
ATOM 932 O O . ILE A 1 114 ? -2.531 4.680 -1.747 1.00 87.75 114 ILE A O 1
ATOM 936 N N . VAL A 1 115 ? -0.433 4.032 -1.258 1.00 83.56 115 VAL A N 1
ATOM 937 C CA . VAL A 1 115 ? 0.135 5.367 -1.115 1.00 83.56 115 VAL A CA 1
ATOM 938 C C . VAL A 1 115 ? 1.202 5.539 -2.177 1.00 83.56 115 VAL A C 1
ATOM 940 O O . VAL A 1 115 ? 2.215 4.848 -2.186 1.00 83.56 115 VAL A O 1
ATOM 943 N N . GLU A 1 116 ? 0.973 6.478 -3.085 1.00 80.94 116 GLU A N 1
ATOM 944 C CA . GLU A 1 116 ? 1.987 6.925 -4.031 1.00 80.94 116 GLU A CA 1
ATOM 945 C C . GLU A 1 116 ? 2.709 8.125 -3.412 1.00 80.94 116 GLU A C 1
ATOM 947 O O . GLU A 1 116 ? 2.090 9.123 -3.028 1.00 80.94 116 GLU A O 1
ATOM 952 N N . SER A 1 117 ? 4.028 8.023 -3.290 1.00 77.00 117 SER A N 1
ATOM 953 C CA . SER A 1 117 ? 4.867 9.102 -2.786 1.00 77.00 117 SER A CA 1
ATOM 954 C C . SER A 1 117 ? 5.802 9.597 -3.877 1.00 77.00 117 SER A C 1
ATOM 956 O O . SER A 1 117 ? 6.314 8.833 -4.695 1.00 77.00 117 SER A O 1
ATOM 958 N N . ALA A 1 118 ? 6.008 10.909 -3.893 1.00 73.69 118 ALA A N 1
ATOM 959 C CA . ALA A 1 118 ? 6.981 11.561 -4.744 1.00 73.69 118 ALA A CA 1
ATOM 960 C C . ALA A 1 118 ? 7.879 12.428 -3.864 1.00 73.69 118 ALA A C 1
ATOM 962 O O . ALA A 1 118 ? 7.402 13.257 -3.083 1.00 73.69 118 ALA A O 1
ATOM 963 N N . ALA A 1 119 ? 9.184 12.230 -3.990 1.00 69.06 119 ALA A N 1
ATOM 964 C CA . ALA A 1 119 ? 10.195 13.074 -3.385 1.00 69.06 119 ALA A CA 1
ATOM 965 C C . ALA A 1 119 ? 10.969 13.764 -4.506 1.00 69.06 119 ALA A C 1
ATOM 967 O O . ALA A 1 119 ? 11.597 13.104 -5.329 1.00 69.06 119 ALA A O 1
ATOM 968 N N . GLY A 1 120 ? 10.910 15.094 -4.533 1.00 64.75 120 GLY A N 1
ATOM 969 C CA . GLY A 1 120 ? 11.668 15.924 -5.465 1.00 64.75 120 GLY A CA 1
ATOM 970 C C . GLY A 1 120 ? 12.671 16.805 -4.733 1.00 64.75 120 GLY A C 1
ATOM 971 O O . GLY A 1 120 ? 12.385 17.319 -3.644 1.00 64.75 120 GLY A O 1
ATOM 972 N N . GLY A 1 121 ? 13.848 16.987 -5.325 1.00 62.69 121 GLY A N 1
ATOM 973 C CA . GLY A 1 121 ? 14.906 17.834 -4.788 1.00 62.69 121 GLY A CA 1
ATOM 974 C C . GLY A 1 121 ? 15.950 18.224 -5.831 1.00 62.69 121 GLY A C 1
ATOM 975 O O . GLY A 1 121 ? 15.815 17.940 -7.017 1.00 62.69 121 GLY A O 1
ATOM 976 N N . THR A 1 122 ? 17.028 18.861 -5.373 1.00 60.66 122 THR A N 1
ATOM 977 C CA . THR A 1 122 ? 18.144 19.315 -6.224 1.00 60.66 122 THR A CA 1
ATOM 978 C C . THR A 1 122 ? 18.867 18.189 -6.959 1.00 60.66 122 THR A C 1
ATOM 980 O O . THR A 1 122 ? 19.617 18.469 -7.884 1.00 60.66 122 THR A O 1
ATOM 983 N N . LEU A 1 123 ? 18.686 16.937 -6.531 1.00 63.81 123 LEU A N 1
ATOM 984 C CA . LEU A 1 123 ? 19.363 15.770 -7.100 1.00 63.81 123 LEU A CA 1
ATOM 985 C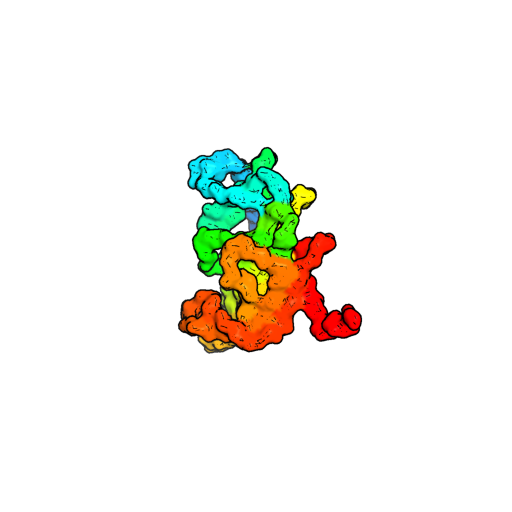 C . LEU A 1 123 ? 18.492 14.994 -8.088 1.00 63.81 123 LEU A C 1
ATOM 987 O O . LEU A 1 123 ? 19.039 14.328 -8.955 1.00 63.81 123 LEU A O 1
ATOM 991 N N . GLY A 1 124 ? 17.167 15.128 -8.007 1.00 68.19 124 GLY A N 1
ATOM 992 C CA . GLY A 1 124 ? 16.273 14.326 -8.825 1.00 68.19 124 GLY A CA 1
ATOM 993 C C . GLY A 1 124 ? 14.839 14.283 -8.318 1.00 68.19 124 GLY A C 1
ATOM 994 O O . GLY A 1 124 ? 14.489 14.946 -7.334 1.00 68.19 124 GLY A O 1
ATOM 995 N N . ASN A 1 125 ? 14.033 13.470 -8.996 1.00 75.50 125 ASN A N 1
ATOM 996 C CA . ASN A 1 125 ? 12.679 13.099 -8.601 1.00 75.50 125 ASN A CA 1
ATOM 997 C C . ASN A 1 125 ? 12.590 11.577 -8.445 1.00 75.50 125 ASN A C 1
ATOM 999 O O . ASN A 1 125 ? 12.995 10.827 -9.331 1.00 75.50 125 ASN A O 1
ATOM 1003 N N . TYR A 1 126 ? 12.003 11.131 -7.339 1.00 79.69 126 TYR A N 1
ATOM 1004 C CA . TYR A 1 126 ? 11.822 9.722 -7.008 1.00 79.69 126 TYR A CA 1
ATOM 1005 C C . TYR A 1 126 ? 10.353 9.468 -6.711 1.00 79.69 126 TYR A C 1
ATOM 1007 O O . TYR A 1 126 ? 9.754 10.173 -5.898 1.00 79.69 126 TYR A O 1
ATOM 1015 N N . HIS A 1 127 ? 9.786 8.456 -7.356 1.00 82.88 127 HIS A N 1
ATOM 1016 C CA . HIS A 1 127 ? 8.409 8.031 -7.157 1.00 82.88 127 HIS A CA 1
ATOM 1017 C C . HIS A 1 127 ? 8.402 6.624 -6.577 1.00 82.88 127 HIS A C 1
ATOM 1019 O O . HIS A 1 127 ? 9.018 5.727 -7.153 1.00 82.88 127 HIS A O 1
ATOM 1025 N N . ASN A 1 128 ? 7.678 6.428 -5.481 1.00 85.38 128 ASN A N 1
ATOM 1026 C CA . ASN A 1 128 ? 7.493 5.133 -4.838 1.00 85.38 128 ASN A CA 1
ATOM 1027 C C . ASN A 1 128 ? 6.005 4.833 -4.668 1.00 85.38 128 ASN A C 1
ATOM 1029 O O . ASN A 1 128 ? 5.166 5.735 -4.632 1.00 85.38 128 ASN A O 1
ATOM 1033 N N . MET A 1 129 ? 5.702 3.549 -4.550 1.00 88.56 129 MET A N 1
ATOM 1034 C CA . MET A 1 129 ? 4.406 3.045 -4.140 1.00 88.56 129 MET A CA 1
ATOM 1035 C C . MET A 1 129 ? 4.574 2.184 -2.898 1.00 88.56 129 MET A C 1
ATOM 1037 O O . MET A 1 129 ? 5.452 1.320 -2.860 1.00 88.56 129 MET A O 1
ATOM 1041 N N . ASP A 1 130 ? 3.680 2.392 -1.942 1.00 90.38 130 ASP A N 1
ATOM 1042 C CA . ASP A 1 130 ? 3.561 1.607 -0.727 1.00 90.38 130 ASP A CA 1
ATOM 1043 C C . ASP A 1 130 ? 2.148 1.031 -0.602 1.00 90.38 130 ASP A C 1
ATOM 1045 O O . ASP A 1 130 ? 1.161 1.715 -0.883 1.00 90.38 130 ASP A O 1
ATOM 1049 N N . ILE A 1 131 ? 2.045 -0.220 -0.153 1.00 92.50 131 ILE A N 1
ATOM 1050 C CA . ILE A 1 131 ? 0.780 -0.825 0.278 1.00 92.50 131 ILE A CA 1
ATOM 1051 C C . ILE A 1 131 ? 0.752 -0.791 1.797 1.00 92.50 131 ILE A C 1
ATOM 1053 O O . ILE A 1 131 ? 1.587 -1.411 2.452 1.00 92.50 131 ILE A O 1
ATOM 1057 N N . MET A 1 132 ? -0.225 -0.085 2.355 1.00 92.31 132 MET A N 1
ATOM 1058 C CA . MET A 1 132 ? -0.339 0.149 3.788 1.00 92.31 132 MET A CA 1
ATOM 1059 C C . MET A 1 132 ? -1.389 -0.771 4.407 1.00 92.31 132 MET A C 1
ATOM 1061 O O . MET A 1 132 ? -2.513 -0.872 3.908 1.00 92.31 132 MET A O 1
ATOM 1065 N N . ARG A 1 133 ? -1.040 -1.396 5.535 1.00 93.25 133 ARG A N 1
ATOM 1066 C CA . ARG A 1 133 ? -1.923 -2.287 6.299 1.00 93.25 133 ARG A CA 1
ATOM 1067 C C . ARG A 1 133 ? -1.996 -1.851 7.755 1.00 93.25 133 ARG A C 1
ATOM 1069 O O . ARG A 1 133 ? -0.982 -1.522 8.368 1.00 93.25 133 ARG A O 1
ATOM 1076 N N . TYR A 1 134 ? -3.197 -1.877 8.325 1.00 92.75 134 TYR A N 1
ATOM 1077 C CA . TYR A 1 134 ? -3.398 -1.662 9.756 1.00 92.75 134 TYR A CA 1
ATOM 1078 C C . TYR A 1 134 ? -3.174 -2.953 10.553 1.00 92.75 134 TYR A C 1
ATOM 1080 O O . TYR A 1 134 ? -3.677 -4.022 10.212 1.00 92.75 134 TYR A O 1
ATOM 1088 N N . ASN A 1 135 ? -2.450 -2.849 11.662 1.00 89.38 135 ASN A N 1
ATOM 1089 C CA . ASN A 1 135 ? -2.283 -3.919 12.633 1.00 89.38 135 ASN A CA 1
ATOM 1090 C C . ASN A 1 135 ? -2.916 -3.501 13.964 1.00 89.38 135 ASN A C 1
ATOM 1092 O O . ASN A 1 135 ? -2.362 -2.681 14.698 1.00 89.38 135 ASN A O 1
ATOM 1096 N N . SER A 1 136 ? -4.056 -4.096 14.318 1.00 84.38 136 SER A N 1
ATOM 1097 C CA . SER A 1 136 ? -4.758 -3.778 15.571 1.00 84.38 136 SER A CA 1
ATOM 1098 C C . SER A 1 136 ? -4.003 -4.147 16.838 1.00 84.38 136 SER A C 1
ATOM 1100 O O . SER A 1 136 ? -4.234 -3.527 17.876 1.00 84.38 136 SER A O 1
ATOM 1102 N N . LYS A 1 137 ? -3.079 -5.117 16.790 1.00 85.44 137 LYS A N 1
ATOM 1103 C CA . LYS A 1 137 ? -2.275 -5.481 17.968 1.00 85.44 137 LYS A CA 1
ATOM 1104 C C . LYS A 1 137 ? -1.301 -4.368 18.333 1.00 85.44 137 LYS A C 1
ATOM 1106 O O . LYS A 1 137 ? -1.087 -4.112 19.513 1.00 85.44 137 LYS A O 1
ATOM 1111 N N . THR A 1 138 ? -0.707 -3.725 17.331 1.00 86.81 138 THR A N 1
ATOM 1112 C CA . THR A 1 138 ? 0.249 -2.625 17.530 1.00 86.81 138 THR A CA 1
ATOM 1113 C C . THR A 1 138 ? -0.408 -1.250 17.446 1.00 86.81 138 THR A C 1
ATOM 1115 O O . THR A 1 138 ? 0.196 -0.270 17.870 1.00 86.81 138 THR A O 1
ATOM 1118 N N . GLN A 1 139 ? -1.638 -1.179 16.928 1.00 85.50 139 GLN A N 1
ATOM 1119 C CA . GLN A 1 139 ? -2.357 0.046 16.579 1.00 85.50 139 GLN A CA 1
ATOM 1120 C C . GLN A 1 139 ? -1.586 0.943 15.601 1.00 85.50 139 GLN A C 1
ATOM 1122 O O . GLN A 1 139 ? -1.652 2.173 15.683 1.00 85.50 139 GLN A O 1
ATOM 1127 N N . LYS A 1 140 ? -0.868 0.312 14.667 1.00 90.00 140 LYS A N 1
ATOM 1128 C CA . LYS A 1 140 ? -0.063 0.996 13.653 1.00 90.00 140 LYS A CA 1
ATOM 1129 C C . LYS A 1 140 ? -0.517 0.633 12.254 1.00 90.00 140 LYS A C 1
ATOM 1131 O O . LYS A 1 140 ? -0.867 -0.515 11.994 1.00 90.00 140 LYS A O 1
ATOM 1136 N N . ILE A 1 141 ? -0.473 1.614 11.368 1.00 91.00 141 ILE A N 1
ATOM 1137 C CA . ILE A 1 141 ? -0.504 1.416 9.928 1.00 91.00 141 ILE A CA 1
ATOM 1138 C C . ILE A 1 141 ? 0.930 1.536 9.416 1.00 91.00 141 ILE A C 1
ATOM 1140 O O . ILE A 1 141 ? 1.575 2.565 9.631 1.00 91.00 141 ILE A O 1
ATOM 1144 N N . SER A 1 142 ? 1.400 0.492 8.741 1.00 91.19 142 SER A N 1
ATOM 1145 C CA . SER A 1 142 ? 2.750 0.387 8.182 1.00 91.19 142 SER A CA 1
ATOM 1146 C C . SER A 1 142 ? 2.712 -0.216 6.781 1.00 91.19 142 SER A C 1
ATOM 1148 O O . SER A 1 142 ? 1.715 -0.832 6.391 1.00 91.19 142 SER A O 1
ATOM 1150 N N . SER A 1 143 ? 3.801 -0.039 6.034 1.00 92.31 143 SER A N 1
ATOM 1151 C CA . SER A 1 143 ? 3.952 -0.629 4.702 1.00 92.31 143 SER A CA 1
ATOM 1152 C C . SER A 1 143 ? 4.166 -2.147 4.799 1.00 92.31 143 SER A C 1
ATOM 1154 O O . SER A 1 143 ? 4.997 -2.596 5.585 1.00 92.31 143 SER A O 1
ATOM 1156 N N . ILE A 1 144 ? 3.415 -2.923 4.012 1.00 94.19 144 ILE A N 1
ATOM 1157 C CA . ILE A 1 144 ? 3.590 -4.382 3.806 1.00 94.19 144 ILE A CA 1
ATOM 1158 C C . ILE A 1 144 ? 4.229 -4.706 2.446 1.00 94.19 144 ILE A C 1
ATOM 1160 O O . ILE A 1 144 ? 4.506 -5.860 2.109 1.00 94.19 144 ILE A O 1
ATOM 1164 N N . PHE A 1 145 ? 4.416 -3.675 1.621 1.00 94.50 145 PHE A N 1
ATOM 1165 C CA . PHE A 1 145 ? 5.113 -3.733 0.348 1.00 94.50 145 PHE A CA 1
ATOM 1166 C C . PHE A 1 145 ? 5.505 -2.323 -0.075 1.00 94.50 145 PHE A C 1
ATOM 1168 O O . PHE A 1 145 ? 4.659 -1.434 -0.080 1.00 94.50 145 PHE A O 1
ATOM 1175 N N . SER A 1 146 ? 6.755 -2.148 -0.498 1.00 92.25 146 SER A N 1
ATOM 1176 C CA . SER A 1 146 ? 7.268 -0.881 -1.016 1.00 92.25 146 SER A CA 1
ATOM 1177 C C . SER A 1 146 ? 8.056 -1.121 -2.294 1.00 92.25 146 SER A C 1
ATOM 1179 O O . SER A 1 146 ? 8.852 -2.062 -2.379 1.00 92.25 146 SER A O 1
ATOM 1181 N N . CYS A 1 147 ? 7.842 -0.281 -3.303 1.00 91.12 147 CYS A N 1
ATOM 1182 C CA . CYS A 1 147 ? 8.557 -0.381 -4.564 1.00 91.12 147 CYS A CA 1
ATOM 1183 C C . CYS A 1 147 ? 8.720 0.978 -5.247 1.00 91.12 147 CYS A C 1
ATOM 1185 O O . CYS A 1 147 ? 7.785 1.776 -5.321 1.00 91.12 147 CYS A O 1
ATOM 1187 N N . GLY A 1 148 ? 9.902 1.205 -5.821 1.00 89.25 148 GLY A N 1
ATOM 1188 C CA . GLY A 1 148 ? 10.150 2.347 -6.692 1.00 89.25 148 GLY A CA 1
ATOM 1189 C C . GLY A 1 148 ? 9.394 2.229 -8.013 1.00 89.25 148 GLY A C 1
ATOM 1190 O O . GLY A 1 148 ? 9.535 1.246 -8.743 1.00 89.25 148 GLY A O 1
ATOM 1191 N N . ILE A 1 149 ? 8.645 3.273 -8.357 1.00 88.31 149 ILE A N 1
ATOM 1192 C CA . ILE A 1 149 ? 7.993 3.432 -9.658 1.00 88.31 149 ILE A CA 1
ATOM 1193 C C . ILE A 1 149 ? 8.976 4.034 -10.663 1.00 88.31 149 ILE A C 1
ATOM 1195 O O . ILE A 1 149 ? 9.116 3.524 -11.769 1.00 88.31 149 ILE A O 1
ATOM 1199 N N . SER A 1 150 ? 9.679 5.105 -10.298 1.00 85.31 150 SER A N 1
ATOM 1200 C CA . SER A 1 150 ? 10.660 5.736 -11.187 1.00 85.31 150 SER A CA 1
ATOM 1201 C C . SER A 1 150 ? 11.657 6.602 -10.430 1.00 85.31 150 SER A C 1
ATOM 1203 O O . SER A 1 150 ? 11.318 7.173 -9.394 1.00 85.31 150 SER A O 1
ATOM 1205 N N . SER A 1 151 ? 12.849 6.753 -11.004 1.00 83.38 151 SER A N 1
ATOM 1206 C CA . SER A 1 151 ? 13.893 7.677 -10.550 1.00 83.38 151 SER A CA 1
ATOM 1207 C C . SER A 1 151 ? 14.452 8.461 -11.727 1.00 83.38 151 SER A C 1
ATOM 1209 O O . SER A 1 151 ? 14.712 7.888 -12.792 1.00 83.38 151 SER A O 1
ATOM 1211 N N . PHE A 1 152 ? 14.651 9.756 -11.509 1.00 78.06 152 PHE A N 1
ATOM 1212 C CA . PHE A 1 152 ? 15.286 10.663 -12.452 1.00 78.06 152 PHE A CA 1
ATOM 1213 C C . PHE A 1 152 ? 16.309 11.510 -11.718 1.00 78.06 152 PHE A C 1
ATOM 1215 O O . PHE A 1 152 ? 15.947 12.182 -10.754 1.00 78.06 152 PHE A O 1
ATOM 1222 N N . ASP A 1 153 ? 17.527 11.551 -12.235 1.00 76.38 153 ASP A N 1
ATOM 1223 C CA . ASP A 1 153 ? 18.588 12.404 -11.725 1.00 76.38 153 ASP A CA 1
ATOM 1224 C C . ASP A 1 153 ? 18.789 13.624 -12.639 1.00 76.38 153 ASP A C 1
ATOM 1226 O O . ASP A 1 153 ? 18.665 13.547 -13.871 1.00 76.38 153 ASP A O 1
ATOM 1230 N N . TRP A 1 154 ? 19.139 14.764 -12.038 1.00 68.56 154 TRP A N 1
ATOM 1231 C CA . TRP A 1 154 ? 19.538 15.966 -12.776 1.00 68.56 154 TRP A CA 1
ATOM 1232 C C . TRP A 1 154 ? 21.036 15.913 -13.092 1.00 68.56 154 TRP A C 1
ATOM 1234 O O . TRP A 1 154 ? 21.870 15.975 -12.189 1.00 68.56 154 TRP A O 1
ATOM 1244 N N . ILE A 1 155 ? 21.404 15.847 -14.374 1.00 71.81 155 ILE A N 1
ATOM 1245 C CA . ILE A 1 155 ? 22.802 15.947 -14.817 1.00 71.81 155 ILE A CA 1
ATOM 1246 C C . ILE A 1 155 ? 22.916 17.116 -15.791 1.00 71.81 155 ILE A C 1
ATOM 1248 O O . ILE A 1 155 ? 22.396 17.040 -16.899 1.00 71.81 155 ILE A O 1
ATOM 1252 N N . GLU A 1 156 ? 23.616 18.186 -15.398 1.00 70.88 156 GLU A N 1
ATOM 1253 C CA . GLU A 1 156 ? 23.828 19.376 -16.248 1.00 70.88 156 GLU A CA 1
ATOM 1254 C C . GLU A 1 156 ? 22.511 19.959 -16.801 1.00 70.88 156 GLU A C 1
ATOM 1256 O O . GLU A 1 156 ? 22.394 20.240 -17.995 1.00 70.88 156 GLU A O 1
ATOM 1261 N N . ASP A 1 157 ? 21.488 20.064 -15.946 1.00 62.56 157 ASP A N 1
ATOM 1262 C CA . ASP A 1 157 ? 20.124 20.489 -16.303 1.00 62.56 157 ASP A CA 1
ATOM 1263 C C . ASP A 1 157 ? 19.420 19.591 -17.345 1.00 62.56 157 ASP A C 1
ATOM 1265 O O . ASP A 1 157 ? 18.363 19.941 -17.875 1.00 62.56 157 ASP A O 1
ATOM 1269 N N . LYS A 1 158 ? 19.975 18.405 -17.630 1.00 62.44 158 LYS A N 1
ATOM 1270 C CA . LYS A 1 158 ? 19.334 17.351 -18.419 1.00 62.44 158 LYS A CA 1
ATOM 1271 C C . LYS A 1 158 ? 18.822 16.255 -17.500 1.00 62.44 158 LYS A C 1
ATOM 1273 O O . LYS A 1 158 ? 19.530 15.754 -16.630 1.00 62.44 158 LYS A O 1
ATOM 1278 N N . GLU A 1 159 ? 17.583 15.860 -17.743 1.00 63.94 159 GLU A N 1
ATOM 1279 C CA . GLU A 1 159 ? 16.955 14.730 -17.075 1.00 63.94 159 GLU A CA 1
ATOM 1280 C C . GLU A 1 159 ? 17.604 13.426 -17.552 1.00 63.94 159 GLU A C 1
ATOM 1282 O O . GLU A 1 159 ? 17.625 13.130 -18.754 1.00 63.94 159 GLU A O 1
ATOM 1287 N N . LYS A 1 160 ? 18.128 12.635 -16.614 1.00 73.62 160 LYS A N 1
ATOM 1288 C CA . LYS A 1 160 ? 18.527 11.256 -16.874 1.00 73.62 160 LYS A CA 1
ATOM 1289 C C . LYS A 1 160 ? 17.637 10.322 -16.071 1.00 73.62 160 LYS A C 1
ATOM 1291 O O . LYS A 1 160 ? 17.645 10.314 -14.850 1.00 73.62 160 LYS A O 1
ATOM 1296 N N . LEU A 1 161 ? 16.884 9.516 -16.799 1.00 74.50 161 LEU A N 1
ATOM 1297 C CA . LEU A 1 161 ? 16.030 8.484 -16.242 1.00 74.50 161 LEU A CA 1
ATOM 1298 C C . LEU A 1 161 ? 16.871 7.269 -15.837 1.00 74.50 161 LEU A C 1
ATOM 1300 O O . LEU A 1 161 ? 17.483 6.642 -16.705 1.00 74.50 161 LEU A O 1
ATOM 1304 N N . ASP A 1 162 ? 16.882 6.928 -14.550 1.00 77.44 162 ASP A N 1
ATOM 1305 C CA . ASP A 1 162 ? 17.615 5.754 -14.061 1.00 77.44 162 ASP A CA 1
ATOM 1306 C C . ASP A 1 162 ? 16.806 4.482 -14.271 1.00 77.44 162 ASP A C 1
ATOM 1308 O O . ASP A 1 162 ? 17.299 3.492 -14.811 1.00 77.44 162 ASP A O 1
ATOM 1312 N N . PHE A 1 163 ? 15.537 4.518 -13.861 1.00 85.75 163 PHE A N 1
ATOM 1313 C CA . PHE A 1 163 ? 14.611 3.410 -14.038 1.00 85.75 163 PHE A CA 1
ATOM 1314 C C . PHE A 1 163 ? 13.163 3.889 -14.102 1.00 85.75 163 PHE A C 1
ATOM 1316 O O . PHE A 1 163 ? 12.799 4.934 -13.559 1.00 85.75 163 PHE A O 1
ATOM 1323 N N . VAL A 1 164 ? 12.330 3.065 -14.739 1.00 88.50 164 VAL A N 1
ATOM 1324 C CA . VAL A 1 164 ? 10.870 3.179 -14.734 1.00 88.50 164 VAL A CA 1
ATOM 1325 C C . VAL A 1 164 ? 10.279 1.790 -14.660 1.00 88.50 164 VAL A C 1
ATOM 1327 O O . VAL A 1 164 ? 10.590 0.932 -15.487 1.00 88.50 164 VAL A O 1
ATOM 1330 N N . ASN A 1 165 ? 9.369 1.614 -13.718 1.00 90.88 165 ASN A N 1
ATOM 1331 C CA . ASN A 1 165 ? 8.639 0.393 -13.473 1.00 90.88 165 ASN A CA 1
ATOM 1332 C C . ASN A 1 165 ? 7.149 0.633 -13.702 1.00 90.88 165 ASN A C 1
ATOM 1334 O O . ASN A 1 165 ? 6.577 1.625 -13.258 1.00 90.88 165 ASN A O 1
ATOM 1338 N N . TYR A 1 166 ? 6.509 -0.302 -14.392 1.00 91.19 166 TYR A N 1
ATOM 1339 C CA . TYR A 1 166 ? 5.060 -0.437 -14.381 1.00 91.19 166 TYR A CA 1
ATOM 1340 C C . TYR A 1 166 ? 4.697 -1.454 -13.301 1.00 91.19 166 TYR A C 1
ATOM 1342 O O . TYR A 1 166 ? 5.141 -2.603 -13.368 1.00 91.19 166 TYR A O 1
ATOM 1350 N N . ILE A 1 167 ? 3.896 -1.041 -12.320 1.00 92.12 167 ILE A N 1
ATOM 1351 C CA . ILE A 1 167 ? 3.425 -1.920 -11.249 1.00 92.12 167 ILE A CA 1
ATOM 1352 C C . ILE A 1 167 ? 1.940 -2.192 -11.484 1.00 92.12 167 ILE A C 1
ATOM 1354 O O . ILE A 1 167 ? 1.131 -1.269 -11.457 1.00 92.12 167 ILE A O 1
ATOM 1358 N N . ASP A 1 168 ? 1.586 -3.456 -11.718 1.00 91.06 168 ASP A N 1
ATOM 1359 C CA . ASP A 1 168 ? 0.246 -3.848 -12.192 1.00 91.06 168 ASP A CA 1
ATOM 1360 C C . ASP A 1 168 ? -0.882 -3.434 -11.226 1.00 91.06 168 ASP A C 1
ATOM 1362 O O . ASP A 1 168 ? -1.984 -3.114 -11.652 1.00 91.06 168 ASP A O 1
ATOM 1366 N N . ILE A 1 169 ? -0.580 -3.337 -9.927 1.00 89.31 169 ILE A N 1
ATOM 1367 C CA . ILE A 1 169 ? -1.515 -2.890 -8.883 1.00 89.31 169 ILE A CA 1
ATOM 1368 C C . ILE A 1 169 ? -1.977 -1.432 -9.044 1.00 89.31 169 ILE A C 1
ATOM 1370 O O . ILE A 1 169 ? -3.104 -1.110 -8.684 1.00 89.31 169 ILE A O 1
ATOM 1374 N N . LEU A 1 170 ? -1.147 -0.548 -9.610 1.00 83.19 170 LEU A N 1
ATOM 1375 C CA . LEU A 1 170 ? -1.429 0.895 -9.682 1.00 83.19 170 LEU A CA 1
ATOM 1376 C C . LEU A 1 170 ? -2.636 1.239 -10.562 1.00 83.19 170 LEU A C 1
ATOM 1378 O O . LEU A 1 170 ? -3.226 2.313 -10.403 1.00 83.19 170 LEU A O 1
ATOM 1382 N N . TYR A 1 171 ? -2.960 0.339 -11.493 1.00 75.69 171 TYR A N 1
ATOM 1383 C CA . TYR A 1 171 ? -3.987 0.508 -12.521 1.00 75.69 171 TYR A CA 1
ATOM 1384 C C . TYR A 1 171 ? -5.134 -0.498 -12.385 1.00 75.69 171 TYR A C 1
ATOM 1386 O O . TYR A 1 171 ? -5.997 -0.561 -13.262 1.00 75.69 171 TYR A O 1
ATOM 1394 N N . LYS A 1 172 ? -5.141 -1.288 -11.306 1.00 77.38 172 LYS A N 1
ATOM 1395 C CA . LYS A 1 172 ? -6.291 -2.112 -10.934 1.00 77.38 172 LYS A CA 1
ATOM 1396 C C . LYS A 1 172 ? -7.406 -1.241 -10.362 1.00 77.38 172 LYS A C 1
ATOM 1398 O O . LYS A 1 172 ? -7.154 -0.151 -9.853 1.00 77.38 172 LYS A O 1
ATOM 1403 N N . SER A 1 173 ? -8.644 -1.711 -10.484 1.00 76.44 173 SER A N 1
ATOM 1404 C CA . SER A 1 173 ? -9.805 -1.012 -9.926 1.00 76.44 173 SER A CA 1
ATOM 1405 C C . SER A 1 173 ? -9.854 -1.133 -8.404 1.00 76.44 173 SER A C 1
ATOM 1407 O O . SER A 1 173 ? -9.402 -2.137 -7.850 1.00 76.44 173 SER A O 1
ATOM 1409 N N . ASP A 1 174 ? -10.483 -0.161 -7.742 1.00 78.62 174 ASP A N 1
ATOM 1410 C CA . ASP A 1 174 ? -10.700 -0.206 -6.296 1.00 78.62 174 ASP A CA 1
ATOM 1411 C C . ASP A 1 174 ? -11.440 -1.486 -5.878 1.00 78.62 174 ASP A C 1
ATOM 1413 O O . ASP A 1 174 ? -12.382 -1.935 -6.537 1.00 78.62 174 ASP A O 1
ATOM 1417 N N . ASN A 1 175 ? -11.035 -2.046 -4.739 1.00 77.06 175 ASN A N 1
ATOM 1418 C CA . ASN A 1 175 ? -11.550 -3.282 -4.145 1.00 77.06 175 ASN A CA 1
ATOM 1419 C C . ASN A 1 175 ? -11.297 -4.566 -4.952 1.00 77.06 175 ASN A C 1
ATOM 1421 O O . ASN A 1 175 ? -11.860 -5.610 -4.610 1.00 77.06 175 ASN A O 1
ATOM 1425 N N . GLU A 1 176 ? -10.457 -4.529 -5.988 1.00 85.81 176 GLU A N 1
ATOM 1426 C CA . GLU A 1 176 ? -10.001 -5.757 -6.635 1.00 85.81 176 GLU A CA 1
ATOM 1427 C C . GLU A 1 176 ? -9.125 -6.566 -5.670 1.00 85.81 176 GLU A C 1
ATOM 1429 O O . GLU A 1 176 ? -8.319 -5.996 -4.926 1.00 85.81 176 GLU A O 1
ATOM 1434 N N . CYS A 1 177 ? -9.268 -7.898 -5.684 1.00 91.00 177 CYS A N 1
ATOM 1435 C CA . CYS A 1 177 ? -8.346 -8.724 -4.921 1.00 91.00 177 CYS A CA 1
ATOM 1436 C C . CYS A 1 177 ? -6.983 -8.831 -5.609 1.00 91.00 177 CYS A C 1
ATOM 1438 O O . CYS A 1 177 ? -6.892 -9.145 -6.802 1.00 91.00 177 CYS A O 1
ATOM 1440 N N . VAL A 1 178 ? -5.916 -8.614 -4.839 1.00 91.56 178 VAL A N 1
ATOM 1441 C CA . VAL A 1 178 ? -4.543 -8.641 -5.318 1.00 91.56 178 VAL A CA 1
ATOM 1442 C C . VAL A 1 178 ? -3.621 -9.340 -4.328 1.00 91.56 178 VAL A C 1
ATOM 1444 O O . VAL A 1 178 ? -2.932 -8.718 -3.529 1.00 91.56 178 VAL A O 1
ATOM 1447 N N . ASP A 1 179 ? -3.546 -10.659 -4.461 1.00 93.06 179 ASP A N 1
ATOM 1448 C CA . ASP A 1 179 ? -2.600 -11.513 -3.731 1.00 93.06 179 ASP A CA 1
ATOM 1449 C C . ASP A 1 179 ? -1.223 -11.618 -4.411 1.00 93.06 179 ASP A C 1
ATOM 1451 O O . ASP A 1 179 ? -0.311 -12.278 -3.912 1.00 93.06 179 ASP A O 1
ATOM 1455 N N . THR A 1 180 ? -1.070 -10.977 -5.572 1.00 94.19 180 THR A N 1
ATOM 1456 C CA . THR A 1 180 ? 0.112 -11.059 -6.423 1.00 94.19 180 THR A CA 1
ATOM 1457 C C . THR A 1 180 ? 0.446 -9.686 -6.992 1.00 94.19 180 THR A C 1
ATOM 1459 O O . THR A 1 180 ? -0.379 -9.079 -7.674 1.00 94.19 180 THR A O 1
ATOM 1462 N N . ILE A 1 181 ? 1.690 -9.239 -6.822 1.00 94.75 181 ILE A N 1
ATOM 1463 C CA . ILE A 1 181 ? 2.197 -8.008 -7.440 1.00 94.75 181 ILE A CA 1
ATOM 1464 C C . ILE A 1 181 ? 3.163 -8.379 -8.555 1.00 94.75 181 ILE A C 1
ATOM 1466 O O . ILE A 1 181 ? 4.065 -9.200 -8.383 1.00 94.75 181 ILE A O 1
ATOM 1470 N N . LYS A 1 182 ? 2.977 -7.760 -9.718 1.00 94.44 182 LYS A N 1
ATOM 1471 C CA . LYS A 1 182 ? 3.878 -7.897 -10.859 1.00 94.44 182 LYS A CA 1
ATOM 1472 C C . LYS A 1 182 ? 4.508 -6.554 -11.167 1.00 94.44 182 LYS A C 1
ATOM 1474 O O . LYS A 1 182 ? 3.807 -5.548 -11.291 1.00 94.44 182 LYS A O 1
ATOM 1479 N N . ILE A 1 183 ? 5.823 -6.575 -11.324 1.00 94.19 183 ILE A N 1
ATOM 1480 C CA . ILE A 1 183 ? 6.615 -5.411 -11.693 1.00 94.19 183 ILE A CA 1
ATOM 1481 C C . ILE A 1 183 ? 7.188 -5.663 -13.076 1.00 94.19 183 ILE A C 1
ATOM 1483 O O . ILE A 1 183 ? 7.801 -6.702 -13.338 1.00 94.19 183 ILE A O 1
ATOM 1487 N N . TYR A 1 184 ? 6.991 -4.700 -13.962 1.00 93.94 184 TYR A N 1
ATOM 1488 C CA . TYR A 1 184 ? 7.485 -4.727 -15.324 1.00 93.94 184 TYR A CA 1
ATOM 1489 C C . TYR A 1 184 ? 8.441 -3.562 -15.542 1.00 93.94 184 TYR A C 1
ATOM 1491 O O . TYR A 1 184 ? 8.205 -2.470 -15.034 1.00 93.94 184 TYR A O 1
ATOM 1499 N N . GLU A 1 185 ? 9.455 -3.756 -16.382 1.00 93.06 185 GLU A N 1
ATOM 1500 C CA . GLU A 1 185 ? 10.137 -2.629 -17.009 1.00 93.06 185 GLU A CA 1
ATOM 1501 C C . GLU A 1 185 ? 9.081 -1.766 -17.712 1.00 93.06 185 GLU A C 1
ATOM 1503 O O . GLU A 1 185 ? 8.255 -2.269 -18.487 1.00 93.06 185 GLU A O 1
ATOM 1508 N N . GLY A 1 186 ? 9.092 -0.473 -17.416 1.00 89.31 186 GLY A N 1
ATOM 1509 C CA . GLY A 1 186 ? 8.141 0.492 -17.929 1.00 89.31 186 GLY A CA 1
ATOM 1510 C C . GLY A 1 186 ? 8.691 1.349 -19.067 1.00 89.31 186 GLY A C 1
ATOM 1511 O O . GLY A 1 186 ? 9.881 1.380 -19.392 1.00 89.31 186 GLY A O 1
ATOM 1512 N N . LYS A 1 187 ? 7.780 2.080 -19.705 1.00 86.56 187 LYS A N 1
ATOM 1513 C CA . LYS A 1 187 ? 8.086 3.187 -20.611 1.00 86.56 187 LYS A CA 1
ATOM 1514 C C . LYS A 1 187 ? 7.041 4.276 -20.433 1.00 86.56 187 LYS A C 1
ATOM 1516 O O . LYS A 1 187 ? 5.856 3.989 -20.590 1.00 86.56 187 LYS A O 1
ATOM 1521 N N . PHE A 1 188 ? 7.463 5.510 -20.172 1.00 82.75 188 PHE A N 1
ATOM 1522 C CA . PHE A 1 188 ? 6.542 6.644 -20.161 1.00 82.75 188 PHE A CA 1
ATOM 1523 C C . PHE A 1 188 ? 5.888 6.836 -21.530 1.00 82.75 188 PHE A C 1
ATOM 1525 O O . PHE A 1 188 ? 6.546 6.767 -22.571 1.00 82.75 188 PHE A O 1
ATOM 1532 N N . ILE A 1 189 ? 4.577 7.063 -21.512 1.00 78.81 189 ILE A N 1
ATOM 1533 C CA . ILE A 1 189 ? 3.751 7.305 -22.701 1.00 78.81 189 ILE A CA 1
ATOM 1534 C C . ILE A 1 189 ? 3.087 8.696 -22.686 1.00 78.81 189 ILE A C 1
ATOM 1536 O O . ILE A 1 189 ? 2.187 8.951 -23.481 1.00 78.81 189 ILE A O 1
ATOM 1540 N N . GLY A 1 190 ? 3.555 9.610 -21.827 1.00 66.69 190 GLY A N 1
ATOM 1541 C CA . GLY A 1 190 ? 3.127 11.014 -21.750 1.00 66.69 190 GLY A CA 1
ATOM 1542 C C . GLY A 1 190 ? 4.214 12.015 -22.167 1.00 66.69 190 GLY A C 1
ATOM 1543 O O . GLY A 1 190 ? 5.318 11.632 -22.554 1.00 66.69 190 GLY A O 1
ATOM 1544 N N . LYS A 1 191 ? 3.906 13.317 -22.086 1.00 60.56 191 LYS A N 1
ATOM 1545 C CA . LYS A 1 191 ? 4.933 14.371 -22.173 1.00 60.56 191 LYS A CA 1
ATOM 1546 C C . LYS A 1 191 ? 5.816 14.306 -20.925 1.00 60.56 191 LYS A C 1
ATOM 1548 O O . LYS A 1 191 ? 5.278 14.124 -19.841 1.00 60.56 191 LYS A O 1
ATOM 1553 N N . ILE A 1 192 ? 7.122 14.519 -21.079 1.00 55.62 192 ILE A N 1
ATOM 1554 C CA . ILE A 1 192 ? 8.108 14.503 -19.978 1.00 55.62 192 ILE A CA 1
ATOM 1555 C C . ILE A 1 192 ? 7.686 15.447 -18.836 1.00 55.62 192 ILE A C 1
ATOM 1557 O O . ILE A 1 192 ? 7.700 15.068 -17.678 1.00 55.62 192 ILE A O 1
ATOM 1561 N N . GLU A 1 193 ? 7.174 16.631 -19.179 1.00 52.12 193 GLU A N 1
ATOM 1562 C CA . GLU A 1 193 ? 6.695 17.657 -18.234 1.00 52.12 193 GLU A CA 1
ATOM 1563 C C . GLU A 1 193 ? 5.437 17.241 -17.443 1.00 52.12 193 GLU A C 1
ATOM 1565 O O . GLU A 1 193 ? 5.104 17.824 -16.414 1.00 52.12 193 GLU A O 1
ATOM 1570 N N . SER A 1 194 ? 4.718 16.233 -17.938 1.00 49.97 194 SER A N 1
ATOM 1571 C CA . SER A 1 194 ? 3.536 15.642 -17.325 1.00 49.97 194 SER A CA 1
ATOM 1572 C C . SER A 1 194 ? 3.965 14.322 -16.699 1.00 49.97 194 SER A C 1
ATOM 1574 O O . SER A 1 194 ? 3.628 13.252 -17.213 1.00 49.97 194 SER A O 1
ATOM 1576 N N . TYR A 1 195 ? 4.660 14.386 -15.561 1.00 52.66 195 TYR A N 1
ATOM 1577 C CA . TYR A 1 195 ? 4.988 13.235 -14.702 1.00 52.66 195 TYR A CA 1
ATOM 1578 C C . TYR A 1 195 ? 3.740 12.528 -14.118 1.00 52.66 195 TYR A C 1
ATOM 1580 O O . TYR A 1 195 ? 3.786 11.906 -13.063 1.00 52.66 195 TYR A O 1
ATOM 1588 N N . SER A 1 196 ? 2.594 12.603 -14.805 1.00 53.16 196 SER A N 1
ATOM 1589 C CA . SER A 1 196 ? 1.539 11.604 -14.721 1.00 53.16 196 SER A CA 1
ATOM 1590 C C . SER A 1 196 ? 2.166 10.215 -14.818 1.00 53.16 196 SER A C 1
ATOM 1592 O O . SER A 1 196 ? 2.986 9.979 -15.710 1.00 53.16 196 SER A O 1
ATOM 1594 N N . LEU A 1 197 ? 1.749 9.298 -13.945 1.00 65.69 197 LEU A N 1
ATOM 1595 C CA . LEU A 1 197 ? 2.108 7.877 -13.958 1.00 65.69 197 LEU A CA 1
ATOM 1596 C C . LEU A 1 197 ? 1.520 7.159 -15.190 1.00 65.69 197 LEU A C 1
ATOM 1598 O O . LEU A 1 197 ? 0.892 6.115 -15.093 1.00 65.69 197 LEU A O 1
ATOM 1602 N N . ASN A 1 198 ? 1.684 7.722 -16.380 1.00 76.06 198 ASN A N 1
ATOM 1603 C CA . ASN A 1 198 ? 1.297 7.149 -17.656 1.00 76.06 198 ASN A CA 1
ATOM 1604 C C . ASN A 1 198 ? 2.459 6.286 -18.145 1.00 76.06 198 ASN A C 1
ATOM 1606 O O . ASN A 1 198 ? 3.268 6.704 -18.979 1.00 76.06 198 ASN A O 1
ATOM 1610 N N . ILE A 1 199 ? 2.568 5.090 -17.571 1.00 84.38 199 ILE A N 1
ATOM 1611 C CA . ILE A 1 199 ? 3.627 4.123 -17.848 1.00 84.38 199 ILE A CA 1
ATOM 1612 C C . ILE A 1 199 ? 3.003 2.948 -18.598 1.00 84.38 199 ILE A C 1
ATOM 1614 O O . ILE A 1 199 ? 1.947 2.445 -18.232 1.00 84.38 199 ILE A O 1
ATOM 1618 N N . LYS A 1 200 ? 3.663 2.491 -19.660 1.00 89.25 200 LYS A N 1
ATOM 1619 C CA . LYS A 1 200 ? 3.310 1.259 -20.365 1.00 89.25 200 LYS A CA 1
ATOM 1620 C C . LYS A 1 200 ? 4.276 0.146 -19.981 1.00 89.25 200 LYS A C 1
ATOM 1622 O O . LYS A 1 200 ? 5.489 0.338 -20.064 1.00 89.25 200 LYS A O 1
ATOM 1627 N N . GLN A 1 201 ? 3.742 -1.021 -19.628 1.00 92.44 201 GLN A N 1
ATOM 1628 C CA . GLN A 1 201 ? 4.542 -2.227 -19.407 1.00 92.44 201 GLN A CA 1
ATOM 1629 C C . GLN A 1 201 ? 5.293 -2.674 -20.672 1.00 92.44 201 GLN A C 1
ATOM 1631 O O . GLN A 1 201 ? 4.779 -2.571 -21.791 1.00 92.44 201 GLN A O 1
ATOM 1636 N N . LYS A 1 202 ? 6.497 -3.220 -20.484 1.00 92.62 202 LYS A N 1
ATOM 1637 C CA . LYS A 1 202 ? 7.289 -3.888 -21.528 1.00 92.62 202 LYS A CA 1
ATOM 1638 C C . LYS A 1 202 ? 7.584 -5.342 -21.184 1.00 92.62 202 LYS A C 1
ATOM 1640 O O . LYS A 1 202 ? 7.162 -6.238 -21.907 1.00 92.62 202 LYS A O 1
ATOM 1645 N N . LYS A 1 203 ? 8.344 -5.574 -20.111 1.00 93.00 203 LYS A N 1
ATOM 1646 C CA . LYS A 1 203 ? 8.893 -6.889 -19.758 1.00 93.00 203 LYS A CA 1
ATOM 1647 C C . LYS A 1 203 ? 8.728 -7.132 -18.268 1.00 93.00 203 LYS A C 1
ATOM 1649 O O . LYS A 1 203 ? 9.134 -6.287 -17.484 1.00 93.00 203 LYS A O 1
ATOM 1654 N N . LEU A 1 204 ? 8.175 -8.283 -17.887 1.00 94.12 204 LEU A N 1
ATOM 1655 C CA . LEU A 1 204 ? 8.091 -8.686 -16.483 1.00 94.12 204 LEU A CA 1
ATOM 1656 C C . LEU A 1 204 ? 9.507 -8.838 -15.912 1.00 94.12 204 LEU A C 1
ATOM 1658 O O . LEU A 1 204 ? 10.329 -9.547 -16.497 1.00 94.12 204 LEU A O 1
ATOM 1662 N N . ILE A 1 205 ? 9.777 -8.173 -14.792 1.00 94.06 205 ILE A N 1
ATOM 1663 C CA . ILE A 1 205 ? 11.065 -8.230 -14.090 1.00 94.06 205 ILE A CA 1
ATOM 1664 C C . ILE A 1 205 ? 10.942 -8.943 -12.747 1.00 94.06 205 ILE A C 1
ATOM 1666 O O . ILE A 1 205 ? 11.818 -9.736 -12.407 1.00 94.06 205 ILE A O 1
ATOM 1670 N N . GLU A 1 206 ? 9.852 -8.725 -12.010 1.00 93.62 206 GLU A N 1
ATOM 1671 C CA . GLU A 1 206 ? 9.666 -9.302 -10.679 1.00 93.62 206 GLU A CA 1
ATOM 1672 C C . GLU A 1 206 ? 8.207 -9.682 -10.426 1.00 93.62 206 GLU A C 1
ATOM 1674 O O . GLU A 1 206 ? 7.276 -9.086 -10.978 1.00 93.62 206 GLU A O 1
ATOM 1679 N N . LYS A 1 207 ? 8.017 -10.693 -9.575 1.00 95.31 207 LYS A N 1
ATOM 1680 C CA . LYS A 1 207 ? 6.713 -11.159 -9.114 1.00 95.31 207 LYS A CA 1
ATOM 1681 C C . LYS A 1 207 ? 6.775 -11.428 -7.614 1.00 95.31 207 LYS A C 1
ATOM 1683 O O . LYS A 1 207 ? 7.682 -12.119 -7.146 1.00 95.31 207 LYS A O 1
ATOM 1688 N N . TYR A 1 208 ? 5.800 -10.890 -6.899 1.00 95.44 208 TYR A N 1
ATOM 1689 C CA . TYR A 1 208 ? 5.638 -11.033 -5.461 1.00 95.44 208 TYR A CA 1
ATOM 1690 C C . TYR A 1 208 ? 4.293 -11.671 -5.162 1.00 95.44 208 TYR A C 1
ATOM 1692 O O . TYR A 1 208 ? 3.331 -11.446 -5.898 1.00 95.44 208 TYR A O 1
ATOM 1700 N N . TYR A 1 209 ? 4.229 -12.422 -4.071 1.00 94.31 209 TYR A N 1
ATOM 1701 C CA . TYR A 1 209 ? 3.004 -13.046 -3.590 1.00 94.31 209 TYR A CA 1
ATOM 1702 C C . TYR A 1 209 ? 2.779 -12.683 -2.134 1.00 94.31 209 TYR A C 1
ATOM 1704 O O . TYR A 1 209 ? 3.733 -12.563 -1.366 1.00 94.31 209 TYR A O 1
ATOM 1712 N N . PHE A 1 210 ? 1.517 -12.525 -1.765 1.00 94.62 210 PHE A N 1
ATOM 1713 C CA . PHE A 1 210 ? 1.130 -12.236 -0.400 1.00 94.62 210 PHE A CA 1
ATOM 1714 C C . PHE A 1 210 ? 1.316 -13.479 0.481 1.00 94.62 210 PHE A C 1
ATOM 1716 O O . PHE A 1 210 ? 0.650 -14.504 0.293 1.00 94.62 210 PHE A O 1
ATOM 1723 N N . ASN A 1 211 ? 2.217 -13.401 1.458 1.00 92.75 211 ASN A N 1
ATOM 1724 C CA . ASN A 1 211 ? 2.413 -14.451 2.444 1.00 92.75 211 ASN A CA 1
ATOM 1725 C C . ASN A 1 211 ? 1.500 -14.195 3.648 1.00 92.75 211 ASN A C 1
ATOM 1727 O O . ASN A 1 211 ? 1.723 -13.308 4.464 1.00 92.75 211 ASN A O 1
ATOM 1731 N N . LYS A 1 212 ? 0.476 -15.037 3.801 1.00 90.62 212 LYS A N 1
ATOM 1732 C CA . LYS A 1 212 ? -0.525 -14.917 4.874 1.00 90.62 212 LYS A CA 1
ATOM 1733 C C . LYS A 1 212 ? 0.039 -15.128 6.282 1.00 90.62 212 LYS A C 1
ATOM 1735 O O . LYS A 1 212 ? -0.618 -14.762 7.251 1.00 90.62 212 LYS A O 1
ATOM 1740 N N . GLN A 1 213 ? 1.197 -15.777 6.407 1.00 89.25 213 GLN A N 1
ATOM 1741 C CA . GLN A 1 213 ? 1.831 -16.030 7.700 1.00 89.25 213 GLN A CA 1
ATOM 1742 C C . GLN A 1 213 ? 2.572 -14.794 8.205 1.00 89.25 213 GLN A C 1
ATOM 1744 O O . GLN A 1 213 ? 2.497 -14.488 9.393 1.00 89.25 213 GLN A O 1
ATOM 1749 N N . THR A 1 214 ? 3.281 -14.103 7.311 1.00 90.06 214 THR A N 1
ATOM 1750 C CA . THR A 1 214 ? 4.049 -12.894 7.636 1.00 90.06 214 THR A CA 1
ATOM 1751 C C . THR A 1 214 ? 3.187 -11.63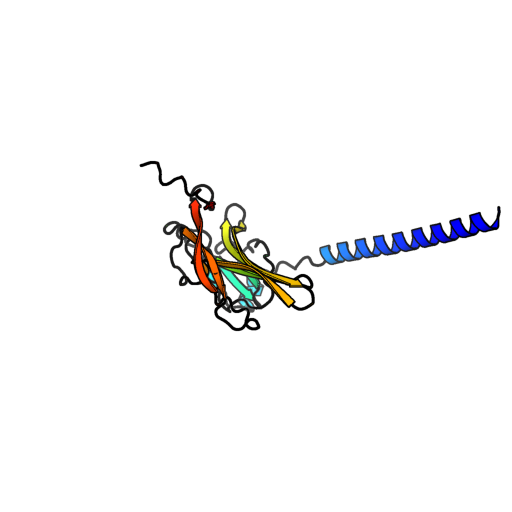7 7.539 1.00 90.06 214 THR A C 1
ATOM 1753 O O . THR A 1 214 ? 3.345 -10.729 8.347 1.00 90.06 214 THR A O 1
ATOM 1756 N N . GLY A 1 215 ? 2.199 -11.634 6.640 1.00 90.50 215 GLY A N 1
ATOM 1757 C CA . GLY A 1 215 ? 1.380 -10.465 6.325 1.00 90.50 215 GLY A CA 1
ATOM 1758 C C . GLY A 1 215 ? 2.038 -9.528 5.311 1.00 90.50 215 GLY A C 1
ATOM 1759 O O . GLY A 1 215 ? 1.559 -8.409 5.154 1.00 90.50 215 GLY A O 1
ATOM 1760 N N . ASP A 1 216 ? 3.092 -9.989 4.632 1.00 93.31 216 ASP A N 1
ATOM 1761 C CA . ASP A 1 216 ? 3.910 -9.208 3.705 1.00 93.31 216 ASP A CA 1
ATOM 1762 C C . ASP A 1 216 ? 3.936 -9.829 2.302 1.00 93.31 216 ASP A C 1
ATOM 1764 O O . ASP A 1 216 ? 3.617 -11.005 2.095 1.00 93.31 216 ASP A O 1
ATOM 1768 N N . PHE A 1 217 ? 4.354 -9.035 1.316 1.00 94.56 217 PHE A N 1
ATOM 1769 C CA . PHE A 1 217 ? 4.629 -9.525 -0.033 1.00 94.56 217 PHE A CA 1
ATOM 1770 C C . PHE A 1 217 ? 6.067 -10.026 -0.168 1.00 94.56 217 PHE A C 1
ATOM 1772 O O . PHE A 1 217 ? 7.030 -9.287 0.033 1.00 94.56 217 PHE A O 1
ATOM 1779 N N . GLU A 1 218 ? 6.222 -11.271 -0.610 1.00 93.50 218 GLU A N 1
ATOM 1780 C CA . GLU A 1 218 ? 7.521 -11.930 -0.732 1.00 93.50 218 GLU A CA 1
ATOM 1781 C C . GLU A 1 218 ? 7.852 -12.249 -2.190 1.00 93.50 218 GLU A C 1
ATOM 1783 O O . GLU A 1 218 ? 7.003 -12.674 -2.980 1.00 93.50 218 GLU A O 1
ATOM 1788 N N . LYS A 1 219 ? 9.119 -12.041 -2.559 1.00 90.69 219 LYS A N 1
ATOM 1789 C CA . LYS A 1 219 ? 9.623 -12.340 -3.900 1.00 90.69 219 LYS A CA 1
ATOM 1790 C C . LYS A 1 219 ? 9.851 -13.843 -4.033 1.00 90.69 219 LYS A C 1
ATOM 1792 O O . LYS A 1 219 ? 10.666 -14.405 -3.304 1.00 90.69 219 LYS A O 1
ATOM 1797 N N . MET A 1 220 ? 9.223 -14.487 -5.015 1.00 72.38 220 MET A N 1
ATOM 1798 C CA . MET A 1 220 ? 9.644 -15.836 -5.403 1.00 72.38 220 MET A CA 1
ATOM 1799 C C . MET A 1 220 ? 10.837 -15.752 -6.353 1.00 72.38 220 MET A C 1
ATOM 1801 O O . MET A 1 220 ? 10.830 -14.998 -7.329 1.00 72.38 220 MET A O 1
ATOM 1805 N N . SER A 1 221 ? 11.870 -16.553 -6.094 1.00 52.50 221 SER A N 1
ATOM 1806 C CA . SER A 1 221 ? 12.912 -16.790 -7.088 1.00 52.50 221 SER A CA 1
ATOM 1807 C C . SER A 1 221 ? 12.324 -17.613 -8.242 1.00 52.50 221 SER A C 1
ATOM 1809 O O . SER A 1 221 ? 11.555 -18.554 -8.028 1.00 52.50 221 SER A O 1
ATOM 1811 N N . ALA A 1 222 ? 12.701 -17.269 -9.477 1.00 50.00 222 ALA A N 1
ATOM 1812 C CA . ALA A 1 222 ? 12.205 -17.881 -10.716 1.00 50.00 222 ALA A CA 1
ATOM 1813 C C . ALA A 1 222 ? 12.509 -19.393 -10.873 1.00 50.00 222 ALA A C 1
ATOM 1815 O O . ALA A 1 222 ? 12.190 -19.972 -11.902 1.00 50.00 222 ALA A O 1
ATOM 1816 N N . ASN A 1 223 ? 13.112 -20.040 -9.868 1.00 42.28 223 ASN A N 1
ATOM 1817 C CA . ASN A 1 223 ? 13.458 -21.467 -9.866 1.00 42.28 223 ASN A CA 1
ATOM 1818 C C . ASN A 1 223 ? 12.494 -22.338 -9.044 1.00 42.28 223 ASN A C 1
ATOM 1820 O O . ASN A 1 223 ? 12.755 -23.522 -8.852 1.00 42.28 223 ASN A O 1
ATOM 1824 N N . SER A 1 224 ? 11.404 -21.772 -8.528 1.00 43.41 224 SER A N 1
ATOM 1825 C CA . SER A 1 224 ? 10.432 -22.512 -7.711 1.00 43.41 224 SER A CA 1
ATOM 1826 C C . SER A 1 224 ? 9.342 -23.227 -8.522 1.00 43.41 224 SER A C 1
ATOM 1828 O O . SER A 1 224 ? 8.638 -24.061 -7.963 1.00 43.41 224 SER A O 1
ATOM 1830 N N . ASP A 1 225 ? 9.282 -23.021 -9.842 1.00 43.38 225 ASP A N 1
ATOM 1831 C CA . ASP A 1 225 ? 8.395 -23.762 -10.759 1.00 43.38 225 ASP A CA 1
ATOM 1832 C C . ASP A 1 225 ? 8.874 -25.212 -11.035 1.00 43.38 225 ASP A C 1
ATOM 1834 O O . ASP A 1 225 ? 8.371 -25.884 -11.932 1.00 43.38 225 ASP A O 1
ATOM 1838 N N . LEU A 1 226 ? 9.852 -25.717 -10.271 1.00 37.69 226 LEU A N 1
ATOM 1839 C CA . LEU A 1 226 ? 10.424 -27.063 -10.396 1.00 37.69 226 LEU A CA 1
ATOM 1840 C C . LEU A 1 226 ? 10.204 -27.924 -9.143 1.00 37.69 226 LEU A C 1
ATOM 1842 O O . LEU A 1 226 ? 11.095 -28.671 -8.758 1.00 37.69 226 LEU A O 1
ATOM 1846 N N . VAL A 1 227 ? 9.039 -27.853 -8.496 1.00 37.78 227 VAL A N 1
ATOM 1847 C CA . VAL A 1 227 ? 8.579 -28.950 -7.624 1.00 37.78 227 VAL A CA 1
ATOM 1848 C C . VAL A 1 227 ? 7.053 -29.070 -7.700 1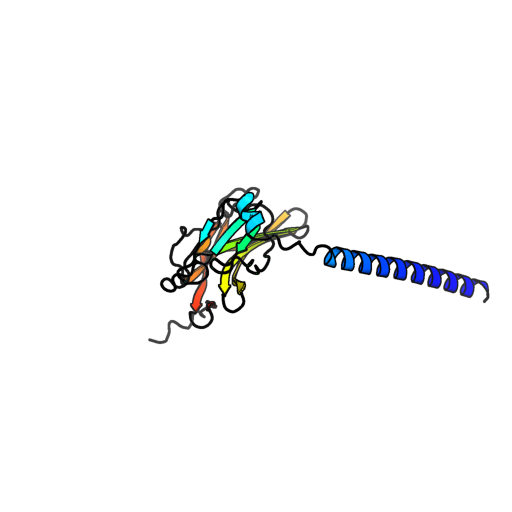.00 37.78 227 VAL A C 1
ATOM 1850 O O . VAL A 1 227 ? 6.330 -28.481 -6.899 1.00 37.78 227 VAL A O 1
ATOM 1853 N N . GLN A 1 228 ? 6.572 -29.851 -8.665 1.00 33.94 228 GLN A N 1
ATOM 1854 C CA . GLN A 1 228 ? 5.331 -30.623 -8.557 1.00 33.94 228 GLN A CA 1
ATOM 1855 C C . GLN A 1 228 ? 5.616 -32.051 -9.006 1.00 33.94 228 GLN A C 1
ATOM 1857 O O . GLN A 1 228 ? 6.332 -32.206 -10.022 1.00 33.94 228 GLN A O 1
#

Secondary structure (DSSP, 8-state):
-HHHHHHHHHHHHHHHHHHHHHHHHHHHHHHHHHH-------HHHHHHH-PPEEE--SSSSSPEEEEEETTEEEEE-TTT-PBPEE------S---SS-EEEBSSSSS---EEEEEEEEEETTEEEEEEEEEEEETTTTEEEEEEEEEEEEEEEETTEEEEEEEEEEGGGGSPTT-B-SEEEEEEEEE-S-TT-----EEEEEEEEEEEEETTTTEEEEPPTTTTS--

=== Feature glossary ===
Annotated list of the representations used here:

Nearest PDB structures. The Foldseek neighbor list gives the closest experimentally determined structures in the PDB, ranked by structural alignment. TM-score near 1 means near-identical fold; near 0.3 means only rough topology match. This is how one finds what a novel AlphaFold prediction most resembles in the solved-structure universe.

Foldseek 3Di. Foldseek's 3Di representation compresses backbone geometry into a per-residue letter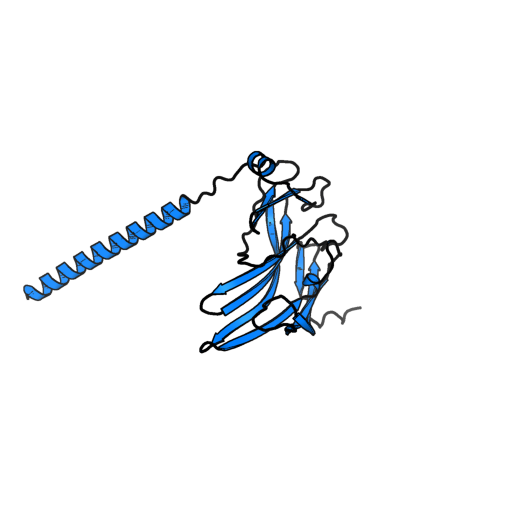 drawn from a learned twenty-state alphabet. It captures the tertiary interaction pattern around each residue — which residues are packed against it in space, regardless of where they are in sequence.

Radius of gyration, Cα contacts, bounding box. Radius of gyration (Rg) is the root-mean-square distance of Cα atoms from their centroid — a single number for overall size and compactness. A globular domain of N residues has Rg ≈ 2.2·N^0.38 Å; an extended or disordered chain has a much larger Rg. The Cα contact count is the number of residue pairs whose Cα atoms are within 8 Å and are more than four positions apart in sequence — a standard proxy for tertiary packing density. The bounding box is the smallest axis-aligned box enclosing all Cα atoms.

InterPro / GO / CATH / organism. The annotation block draws on four external resources. InterPro: which protein families and domains the sequence belongs to. GO: standardized terms for what the protein does, what process it participates in, and where in the cell it acts. CATH: which structural fold it has in the CATH hierarchy. Organism: the species of origin.

mmCIF coordinates. The mmCIF block holds the 3D Cartesian coordinates of each backbone atom (N, Cα, C, O) in ångströms. mmCIF is the PDB's canonical archive format — a tagged-loop text representation of the atomic model.

pLDDT. pLDDT is the predicted lDDT-Cα score: AlphaFold's confidence that the local environment of each residue (all inter-atomic distances within 15 Å) is correctly placed. It is a per-residue number between 0 and 100, with higher meaning more reliable.

Backbone torsions (φ/ψ). φ (phi) and ψ (psi) are the two rotatable backbone dihedrals per residue: φ is the C(i-1)–N–Cα–C torsion, ψ is the N–Cα–C–N(i+1) torsion, both in degrees on (−180°, 180°]. α-helical residues cluster near (−60°, −45°); β-strand residues near (−120°, +130°). A Ramachandran plot is simply a scatter of (φ, ψ) for every residue.

B-factor. For experimental (PDB) structures, the B-factor (temperature factor) quantifies the positional spread of each atom in the crystal — a combination of thermal vibration and static disorder — in units of Å². High B-factors mark flexible loops or poorly resolved regions; low B-factors mark the rigid, well-ordered core.

Secondary structure (3-state, P-SEA). SS3 is a coarse helix/strand/coil call (letters a/b/c) made by the P-SEA algorithm from inter-Cα distances and dihedrals. It is less detailed than DSSP but needs only Cα positions.

Predicted aligned error. Predicted aligned error is AlphaFold's pairwise confidence. Unlike pLDDT (per-residue), PAE is per-residue-pair and captures whether two parts of the structure are correctly placed relative to each other. Units are ångströms of expected positional error.

Solvent-accessible surface area. Solvent-accessible surface area (SASA) is the area in Å² traced out by the centre of a 1.4 Å probe sphere (a water molecule) rolled over the protein's van der Waals surface (Shrake–Rupley / Lee–Richards construction). Buried residues have near-zero SASA; fully exposed residues can exceed 200 Å². The total SASA scales roughly with the number of surface residues.

Secondary structure (8-state, DSSP). The SS8 string is DSSP's per-residue secondary-structure call. α-helix (H) means an i→i+4 H-bond ladder; β-strand (E) means the residue participates in a β-sheet; 3₁₀ (G) and π (I) are tighter and wider helices; T/S are turns/bends; '-' is loop.

Rendered structure images. Structure images are PyMOL renders from six orthogonal camera directions. Cartoon representation draws helices as coils and strands as arrows; sticks shows the backbone as bonds; surface shows the solvent-excluded envelope. Rainbow coloring maps sequence position to hue (blue→red, N→C); chain coloring assigns a distinct color per polypeptide.

Sequence. The amino-acid sequence is the protein's primary structure: the linear order of residues from the N-terminus to the C-terminus, written in one-letter code. Everything else here — the 3D coordinates, the secondary structure, the domain annotations — is ultima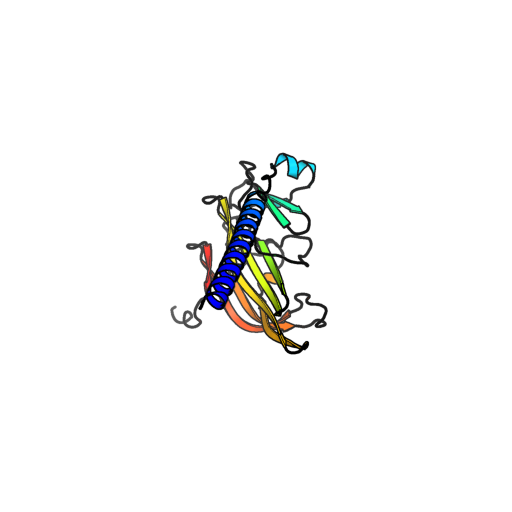tely a consequence of this string.

Contact-map, Ramachandran, and PAE plots. Three diagnostic plots accompany the record. The Cα contact map visualizes the tertiary structure as a 2D adjacency matrix (8 Å cutoff, sequence-local contacts suppressed). The Ramachandran plot shows the distribution of backbone (φ, ψ) torsions, with points in the α and β basins reflecting secondary structure content. The PAE plot shows AlphaFold's inter-residue confidence as a color matrix.